Protein AF-A0A969KZX0-F1 (afdb_monomer_lite)

Radius of gyration: 29.38 Å; chains: 1; bounding box: 93×48×77 Å

Sequence (369 aa):
MLKNDPGKVRANGPVLPVVQQYYQAQKFEDRRIDERLKFLEPMVQLEPYQGQHTFWRLNEVQFKEKGNGYIYVKVEDANGIAQEGVTFVAYAKDNQARTAPTKGKADQYWGNLPMFSAPLGTFRIGLHNQPSDILSGVGNGSEGGFQMVDYYLTFRKVEGTAEAMLNIPQWRQTMLNYYTKGGEAYNNAEAAGVSIKKAALDNQGQTAAEVWRLIGVRQLTAVEGGSKQYLYIDLVDQNGQPVRGAAPLIAWTWEGRRANEAAPPMRPDKPAQEAAGNIGLAAGQKITVWVQDGNNFSDGAANLQATPPRPAPGSDTGPRSFYVLFQRQKLTPKERPADLGVEILKKYRISFVFDEEKMTLDEVKITKL

Structure (mmCIF, N/CA/C/O backbone):
data_AF-A0A969KZX0-F1
#
_entry.id   AF-A0A969KZX0-F1
#
loop_
_atom_site.group_PDB
_atom_site.id
_atom_site.type_symbol
_atom_site.label_atom_id
_atom_site.label_alt_id
_atom_site.label_comp_id
_atom_site.label_asym_id
_atom_site.label_entity_id
_atom_site.label_seq_id
_atom_site.pdbx_PDB_ins_code
_atom_site.Cartn_x
_atom_site.Cartn_y
_atom_site.Cartn_z
_atom_site.occupancy
_atom_site.B_iso_or_equiv
_atom_site.auth_seq_id
_atom_site.auth_comp_id
_atom_site.auth_asym_id
_atom_site.auth_atom_id
_atom_site.pdbx_PDB_model_num
ATOM 1 N N . MET A 1 1 ? 9.125 -22.504 -44.952 1.00 34.19 1 MET A N 1
ATOM 2 C CA . MET A 1 1 ? 8.531 -22.171 -43.640 1.00 34.19 1 MET A CA 1
ATOM 3 C C . MET A 1 1 ? 9.299 -20.992 -43.062 1.00 34.19 1 MET A C 1
ATOM 5 O O . MET A 1 1 ? 10.371 -21.189 -42.505 1.00 34.19 1 MET A O 1
ATOM 9 N N . LEU A 1 2 ? 8.818 -19.768 -43.293 1.00 28.72 2 LEU A N 1
ATOM 10 C CA . LEU A 1 2 ? 9.377 -18.564 -42.676 1.00 28.72 2 LEU A CA 1
ATOM 11 C C . LEU A 1 2 ? 8.939 -18.555 -41.208 1.00 28.72 2 LEU A C 1
ATOM 13 O O . LEU A 1 2 ? 7.750 -18.665 -40.918 1.00 28.72 2 LEU A O 1
ATOM 17 N N . LYS A 1 3 ? 9.918 -18.546 -40.301 1.00 35.75 3 LYS A N 1
ATOM 18 C CA . LYS A 1 3 ? 9.707 -18.452 -38.854 1.00 35.75 3 LYS A CA 1
ATOM 19 C C . LYS A 1 3 ? 8.929 -17.167 -38.566 1.00 35.75 3 LYS A C 1
ATOM 21 O O . LYS A 1 3 ? 9.322 -16.122 -39.061 1.00 35.75 3 LYS A O 1
ATOM 26 N N . ASN A 1 4 ? 7.854 -17.292 -37.791 1.00 36.12 4 ASN A N 1
ATOM 27 C CA . ASN A 1 4 ? 6.995 -16.211 -37.310 1.00 36.12 4 ASN A CA 1
ATOM 28 C C . ASN A 1 4 ? 7.797 -14.942 -36.979 1.00 36.12 4 ASN A C 1
ATOM 30 O O . ASN A 1 4 ? 8.545 -14.931 -35.998 1.00 36.12 4 ASN A O 1
ATOM 34 N N . ASP A 1 5 ? 7.634 -13.898 -37.791 1.00 34.62 5 ASP A N 1
ATOM 35 C CA . ASP A 1 5 ? 8.156 -12.568 -37.486 1.00 34.62 5 ASP A CA 1
ATOM 36 C C . ASP A 1 5 ? 7.538 -12.073 -36.161 1.00 34.62 5 ASP A C 1
ATOM 38 O O . ASP A 1 5 ? 6.336 -12.272 -35.939 1.00 34.62 5 ASP A O 1
ATOM 42 N N . PRO A 1 6 ? 8.323 -11.464 -35.252 1.00 39.59 6 PRO A N 1
ATOM 43 C CA . PRO A 1 6 ? 7.797 -10.924 -34.003 1.00 39.59 6 PRO A CA 1
ATOM 44 C C . PRO A 1 6 ? 6.786 -9.799 -34.275 1.00 39.59 6 PRO A C 1
ATOM 46 O O . PRO A 1 6 ? 6.890 -9.072 -35.265 1.00 39.59 6 PRO A O 1
ATOM 49 N N . GLY A 1 7 ? 5.785 -9.701 -33.395 1.00 41.66 7 GLY A N 1
ATOM 50 C CA . GLY A 1 7 ? 4.646 -8.793 -33.509 1.00 41.66 7 GLY A CA 1
ATOM 51 C C . GLY A 1 7 ? 5.050 -7.340 -33.767 1.00 41.66 7 GLY A C 1
ATOM 52 O O . GLY A 1 7 ? 6.006 -6.815 -33.199 1.00 41.66 7 GLY A O 1
ATOM 53 N N . LYS A 1 8 ? 4.331 -6.705 -34.696 1.00 48.78 8 LYS A N 1
ATOM 54 C CA . LYS A 1 8 ? 4.512 -5.301 -35.070 1.00 48.78 8 LYS A CA 1
ATOM 55 C C . LYS A 1 8 ? 4.001 -4.400 -33.943 1.00 48.78 8 LYS A C 1
ATOM 57 O O . LYS A 1 8 ? 2.805 -4.406 -33.653 1.00 48.78 8 LYS A O 1
ATOM 62 N N . VAL A 1 9 ? 4.884 -3.576 -33.390 1.00 50.38 9 VAL A N 1
ATOM 63 C CA . VAL A 1 9 ? 4.550 -2.418 -32.544 1.00 50.38 9 VAL A CA 1
ATOM 64 C C . VAL A 1 9 ? 3.706 -1.431 -33.357 1.00 50.38 9 VAL A C 1
ATOM 66 O O . VAL A 1 9 ? 4.012 -1.219 -34.521 1.00 50.38 9 VAL A O 1
ATOM 69 N N . ARG A 1 10 ? 2.639 -0.845 -32.795 1.00 53.91 10 ARG A N 1
ATOM 70 C CA . ARG A 1 10 ? 1.768 0.114 -33.510 1.00 53.91 10 ARG A CA 1
ATOM 71 C C . ARG A 1 10 ? 1.917 1.518 -32.917 1.00 53.91 10 ARG A C 1
ATOM 73 O O . ARG A 1 10 ? 1.378 1.758 -31.843 1.00 53.91 10 ARG A O 1
ATOM 80 N N . ALA A 1 11 ? 2.552 2.459 -33.616 1.00 49.69 11 ALA A N 1
ATOM 81 C CA . ALA A 1 11 ? 2.673 3.851 -33.157 1.00 49.69 11 ALA A CA 1
ATOM 82 C C . ALA A 1 11 ? 1.330 4.602 -33.142 1.00 49.69 11 ALA A C 1
ATOM 84 O O . ALA A 1 11 ? 1.154 5.532 -32.363 1.00 49.69 11 ALA A O 1
ATOM 85 N N . ASN A 1 12 ? 0.366 4.169 -33.964 1.00 55.22 12 ASN A N 1
ATOM 86 C CA . ASN A 1 12 ? -0.973 4.771 -34.073 1.00 55.22 12 ASN A CA 1
ATOM 87 C C . ASN A 1 12 ? -2.112 3.782 -33.753 1.00 55.22 12 ASN A C 1
ATOM 89 O O . ASN A 1 12 ? -3.274 4.032 -34.075 1.00 55.22 12 ASN A O 1
ATOM 93 N N . GLY A 1 13 ? -1.788 2.619 -33.182 1.00 56.09 13 GLY A N 1
ATOM 94 C CA . GLY A 1 13 ? -2.779 1.613 -32.802 1.00 56.09 13 GLY A CA 1
ATOM 95 C C . GLY A 1 13 ? -3.273 1.814 -31.369 1.00 56.09 13 GLY A C 1
ATOM 96 O O . GLY A 1 13 ? -2.559 2.399 -30.555 1.00 56.09 13 GLY A O 1
ATOM 97 N N . PRO A 1 14 ? -4.472 1.313 -31.020 1.00 55.62 14 PRO A N 1
ATOM 98 C CA . PRO A 1 14 ? -4.886 1.275 -29.625 1.00 55.62 14 PRO A CA 1
ATOM 99 C C . PRO A 1 14 ? -3.847 0.490 -28.818 1.00 55.62 14 PRO A C 1
ATOM 101 O O . PRO A 1 14 ? -3.471 -0.622 -29.198 1.00 55.62 14 PRO A O 1
ATOM 104 N N . VAL A 1 15 ? -3.385 1.078 -27.712 1.00 58.59 15 VAL A N 1
ATOM 105 C CA . VAL A 1 15 ? -2.588 0.372 -26.705 1.00 58.59 15 VAL A CA 1
ATOM 106 C C . VAL A 1 15 ? -3.379 -0.871 -26.295 1.00 58.59 15 VAL A C 1
ATOM 108 O O . VAL A 1 15 ? -4.578 -0.772 -26.024 1.00 58.59 15 VAL A O 1
ATOM 111 N N . LEU A 1 16 ? -2.742 -2.045 -26.268 1.00 59.12 16 LEU A N 1
ATOM 112 C CA . LEU A 1 16 ? -3.406 -3.256 -25.781 1.00 59.12 16 LEU A CA 1
ATOM 113 C C . LEU A 1 16 ? -3.980 -2.980 -24.377 1.00 59.12 16 LEU A C 1
ATOM 115 O O . LEU A 1 16 ? -3.263 -2.415 -23.551 1.00 59.12 16 LEU A O 1
ATOM 119 N N . PRO A 1 17 ? -5.223 -3.382 -24.053 1.00 65.38 17 PRO A N 1
ATOM 120 C CA . PRO A 1 17 ? -5.836 -3.045 -22.765 1.00 65.38 17 PRO A CA 1
ATOM 121 C C . PRO A 1 17 ? -4.972 -3.406 -21.548 1.00 65.38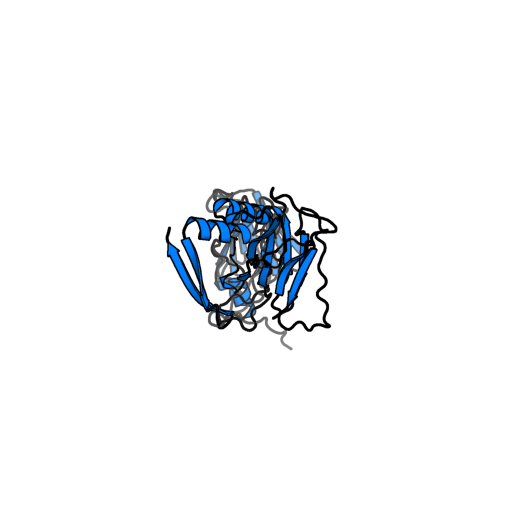 17 PRO A C 1
ATOM 123 O O . PRO A 1 17 ? -4.893 -2.630 -20.602 1.00 65.38 17 PRO A O 1
ATOM 126 N N . VAL A 1 18 ? -4.251 -4.534 -21.609 1.00 56.88 18 VAL A N 1
ATOM 127 C CA . VAL A 1 18 ? -3.310 -4.971 -20.560 1.00 56.88 18 VAL A CA 1
ATOM 128 C C . VAL A 1 18 ? -2.137 -4.000 -20.366 1.00 56.88 18 VAL A C 1
ATOM 130 O O . VAL A 1 18 ? -1.707 -3.749 -19.245 1.00 56.88 18 VAL A O 1
ATOM 133 N N . VAL A 1 19 ? -1.649 -3.407 -21.453 1.00 59.69 19 VAL A N 1
ATOM 134 C CA . VAL A 1 19 ? -0.558 -2.428 -21.449 1.00 59.69 19 VAL A CA 1
ATOM 135 C C . VAL A 1 19 ? -1.063 -1.077 -20.946 1.00 59.69 19 VAL A C 1
ATOM 137 O O . VAL A 1 19 ? -0.401 -0.415 -20.150 1.00 59.69 19 VAL A O 1
ATOM 140 N N . GLN A 1 20 ? -2.265 -0.679 -21.369 1.00 63.25 20 GLN A N 1
ATOM 141 C CA . GLN A 1 20 ? -2.892 0.555 -20.913 1.00 63.25 20 GLN A CA 1
ATOM 142 C C . GLN A 1 20 ? -3.149 0.504 -19.404 1.00 63.25 20 GLN A C 1
ATOM 144 O O . GLN A 1 20 ? -2.826 1.458 -18.704 1.00 63.25 20 GLN A O 1
ATOM 149 N N . GLN A 1 21 ? -3.635 -0.632 -18.896 1.00 59.69 21 GLN A N 1
ATOM 150 C CA . GLN A 1 21 ? -3.791 -0.875 -17.463 1.00 59.69 21 GLN A CA 1
ATOM 151 C C . GLN A 1 21 ? -2.457 -0.823 -16.719 1.00 59.69 21 GLN A C 1
ATOM 153 O O . GLN A 1 21 ? -2.395 -0.200 -15.668 1.00 59.69 21 GLN A O 1
ATOM 158 N N . TYR A 1 22 ? -1.388 -1.416 -17.258 1.00 60.59 22 TYR A N 1
ATOM 159 C CA . TYR A 1 22 ? -0.066 -1.389 -16.625 1.00 60.59 22 TYR A CA 1
ATOM 160 C C . TYR A 1 22 ? 0.451 0.043 -16.412 1.00 60.59 22 TYR A C 1
ATOM 162 O O . TYR A 1 22 ? 0.781 0.424 -15.290 1.00 60.59 22 TYR A O 1
ATOM 170 N N . TYR A 1 23 ? 0.457 0.857 -17.474 1.00 63.03 23 TYR A N 1
ATOM 171 C CA . TYR A 1 23 ? 0.939 2.243 -17.424 1.00 63.03 23 TYR A CA 1
ATOM 172 C C . TYR A 1 23 ? -0.003 3.199 -16.675 1.00 63.03 23 TYR A C 1
ATOM 174 O O . TYR A 1 23 ? 0.441 4.243 -16.213 1.00 63.03 23 TYR A O 1
ATOM 182 N N . GLN A 1 24 ? -1.294 2.872 -16.555 1.00 60.47 24 GLN A N 1
ATOM 183 C CA . GLN A 1 24 ? -2.244 3.646 -15.747 1.00 60.47 24 GLN A CA 1
ATOM 184 C C . GLN A 1 24 ? -2.195 3.270 -14.259 1.00 60.47 24 GLN A C 1
ATOM 186 O O . GLN A 1 24 ? -2.364 4.139 -13.407 1.00 60.47 24 GLN A O 1
ATOM 191 N N . ALA A 1 25 ? -1.979 1.989 -13.943 1.00 50.22 25 ALA A N 1
ATOM 192 C CA . ALA A 1 25 ? -1.921 1.483 -12.572 1.00 50.22 25 ALA A CA 1
ATOM 193 C C . ALA A 1 25 ? -0.604 1.852 -11.877 1.00 50.22 25 ALA A C 1
ATOM 195 O O . ALA A 1 25 ? -0.604 2.174 -10.689 1.00 50.22 25 ALA A O 1
ATOM 196 N N . GLN A 1 26 ? 0.512 1.841 -12.610 1.00 55.25 26 GLN A N 1
ATOM 197 C CA . GLN A 1 26 ? 1.768 2.415 -12.140 1.00 55.25 26 GLN A CA 1
ATOM 198 C C . GLN A 1 26 ? 1.739 3.920 -12.419 1.00 55.25 26 GLN A C 1
ATOM 200 O O . GLN A 1 26 ? 2.090 4.372 -13.505 1.00 55.25 26 GLN A O 1
ATOM 205 N N . LYS A 1 27 ? 1.275 4.715 -11.452 1.00 56.06 27 LYS A N 1
ATOM 206 C CA . LYS A 1 27 ? 1.328 6.178 -11.543 1.00 56.06 27 LYS A CA 1
ATOM 207 C C . LYS A 1 27 ? 2.786 6.632 -11.619 1.00 56.06 27 LYS A C 1
ATOM 209 O O . LYS A 1 27 ? 3.442 6.816 -10.605 1.00 56.06 27 LYS A O 1
ATOM 214 N N . PHE A 1 28 ? 3.288 6.865 -12.826 1.00 66.62 28 PHE A N 1
ATOM 215 C CA . PHE A 1 28 ? 4.613 7.446 -13.054 1.00 66.62 28 PHE A CA 1
ATOM 216 C C . PHE A 1 28 ? 4.611 8.980 -12.923 1.00 66.62 28 PHE A C 1
ATOM 218 O O . PHE A 1 28 ? 5.437 9.635 -13.546 1.00 66.62 28 PHE A O 1
ATOM 225 N N . GLU A 1 29 ? 3.671 9.569 -12.170 1.00 62.56 29 GLU A N 1
ATOM 226 C CA . GLU A 1 29 ? 3.393 11.020 -12.156 1.00 62.56 29 GLU A CA 1
ATOM 227 C C . GLU A 1 29 ? 4.617 11.874 -11.764 1.00 62.56 29 GLU A C 1
ATOM 229 O O . GLU A 1 29 ? 4.686 13.050 -12.114 1.00 62.56 29 GLU A O 1
ATOM 234 N N . ASP A 1 30 ? 5.612 11.283 -11.098 1.00 77.75 30 ASP A N 1
ATOM 235 C CA . ASP A 1 30 ? 6.868 11.926 -10.707 1.00 77.75 30 ASP A CA 1
ATOM 236 C C . ASP A 1 30 ? 8.113 11.402 -11.455 1.00 77.75 30 ASP A C 1
ATOM 238 O O . ASP A 1 30 ? 9.251 11.713 -11.082 1.00 77.75 30 ASP A O 1
ATOM 242 N N . ARG A 1 31 ? 7.913 10.619 -12.522 1.00 87.44 31 ARG A N 1
ATOM 243 C CA . ARG A 1 31 ? 8.965 10.067 -13.385 1.00 87.44 31 ARG A CA 1
ATOM 244 C C . ARG A 1 31 ? 8.797 10.560 -14.817 1.00 87.44 31 ARG A C 1
ATOM 246 O O . ARG A 1 31 ? 7.699 10.792 -15.310 1.00 87.44 31 ARG A O 1
ATOM 253 N N . ARG A 1 32 ? 9.912 10.674 -15.531 1.00 89.88 32 ARG A N 1
ATOM 254 C CA . ARG A 1 32 ? 9.949 11.073 -16.943 1.00 89.88 32 ARG A CA 1
ATOM 255 C C . ARG A 1 32 ? 10.169 9.839 -17.810 1.00 89.88 32 ARG A C 1
ATOM 257 O O . ARG A 1 32 ? 11.278 9.592 -18.272 1.00 89.88 32 ARG A O 1
ATOM 264 N N . ILE A 1 33 ? 9.132 9.022 -17.964 1.00 90.69 33 ILE A N 1
ATOM 265 C CA . ILE A 1 33 ? 9.189 7.799 -18.774 1.00 90.69 33 ILE A CA 1
ATOM 266 C C . ILE A 1 33 ? 8.651 8.100 -20.173 1.00 90.69 33 ILE A C 1
ATOM 268 O O . ILE A 1 33 ? 7.535 8.593 -20.310 1.00 90.69 33 ILE A O 1
ATOM 272 N N . ASP A 1 34 ? 9.436 7.807 -21.209 1.00 88.50 34 ASP A N 1
ATOM 273 C CA . ASP A 1 34 ? 9.027 7.994 -22.600 1.00 88.50 34 ASP A CA 1
ATOM 274 C C . ASP A 1 34 ? 7.774 7.169 -22.914 1.00 88.50 34 ASP A C 1
ATOM 276 O O . ASP A 1 34 ? 7.781 5.936 -22.861 1.00 88.50 34 ASP A O 1
ATOM 280 N N . GLU A 1 35 ? 6.683 7.853 -23.260 1.00 83.69 35 GLU A N 1
ATOM 281 C CA . GLU A 1 35 ? 5.399 7.205 -23.511 1.00 83.69 35 GLU A CA 1
ATOM 282 C C . GLU A 1 35 ? 5.442 6.202 -24.663 1.00 83.69 35 GLU A C 1
ATOM 284 O O . GLU A 1 35 ? 4.583 5.326 -24.725 1.00 83.69 35 GLU A O 1
ATOM 289 N N . ARG A 1 36 ? 6.422 6.292 -25.571 1.00 85.75 36 ARG A N 1
ATOM 290 C CA . ARG A 1 36 ? 6.526 5.358 -26.697 1.00 85.75 36 ARG A CA 1
ATOM 291 C C . ARG A 1 36 ? 6.841 3.932 -26.256 1.00 85.75 36 ARG A C 1
ATOM 293 O O . ARG A 1 36 ? 6.483 2.989 -26.957 1.00 85.75 36 ARG A O 1
ATOM 300 N N . LEU A 1 37 ? 7.443 3.762 -25.078 1.00 85.25 37 LEU A N 1
ATOM 301 C CA . LEU A 1 37 ? 7.795 2.450 -24.531 1.00 85.25 37 LEU A CA 1
ATOM 302 C C . LEU A 1 37 ? 6.578 1.537 -24.355 1.00 85.25 37 LEU A C 1
ATOM 304 O O . LEU A 1 37 ? 6.704 0.326 -24.527 1.00 85.25 37 LEU A O 1
ATOM 308 N N . LYS A 1 38 ? 5.393 2.113 -24.101 1.00 80.75 38 LYS A N 1
ATOM 309 C CA . LYS A 1 38 ? 4.145 1.349 -23.969 1.00 80.75 38 LYS A CA 1
ATOM 310 C C . LYS A 1 38 ? 3.740 0.654 -25.268 1.00 80.75 38 LYS A C 1
ATOM 312 O O . LYS A 1 38 ? 2.961 -0.283 -25.236 1.00 80.75 38 LYS A O 1
ATOM 317 N N . PHE A 1 39 ? 4.254 1.075 -26.418 1.00 78.12 39 PHE A N 1
ATOM 318 C CA . PHE A 1 39 ? 3.909 0.440 -27.686 1.00 78.12 39 PHE A CA 1
ATOM 319 C C . PHE A 1 39 ? 4.875 -0.688 -28.073 1.00 78.12 39 PHE A C 1
ATOM 321 O O . PHE A 1 39 ? 4.553 -1.447 -28.979 1.00 78.12 39 PHE A O 1
ATOM 328 N N . LEU A 1 40 ? 6.027 -0.825 -27.404 1.00 79.94 40 LEU A N 1
ATOM 329 C CA . LEU A 1 40 ? 7.075 -1.786 -27.758 1.00 79.94 40 LEU A CA 1
ATOM 330 C C . LEU A 1 40 ? 6.664 -3.253 -27.482 1.00 79.94 40 LEU A C 1
ATOM 332 O O . LEU A 1 40 ? 6.039 -3.542 -26.466 1.00 79.94 40 LEU A O 1
ATOM 336 N N . GLU A 1 41 ? 7.035 -4.188 -28.369 1.00 74.12 41 GLU A N 1
ATOM 337 C CA . GLU A 1 41 ? 6.759 -5.631 -28.256 1.00 74.12 41 GLU A CA 1
ATOM 338 C C . GLU A 1 41 ? 8.055 -6.468 -28.363 1.00 74.12 41 GLU A C 1
ATOM 340 O O . GLU A 1 41 ? 8.718 -6.443 -29.401 1.00 74.12 41 GLU A O 1
ATOM 345 N N . PRO A 1 42 ? 8.424 -7.258 -27.336 1.00 79.44 42 PRO A N 1
ATOM 346 C CA . PRO A 1 42 ? 7.743 -7.387 -26.048 1.00 79.44 42 PRO A CA 1
ATOM 347 C C . PRO A 1 42 ? 7.800 -6.089 -25.229 1.00 79.44 42 PRO A C 1
ATOM 349 O O . PRO A 1 42 ? 8.702 -5.273 -25.403 1.00 79.44 42 PRO A O 1
ATOM 352 N N . MET A 1 43 ? 6.820 -5.926 -24.336 1.00 80.19 43 MET A N 1
ATOM 353 C CA . MET A 1 43 ? 6.638 -4.715 -23.532 1.00 80.19 43 MET A CA 1
ATOM 354 C C . MET A 1 43 ? 7.887 -4.387 -22.712 1.00 80.19 43 MET A C 1
ATOM 356 O O . MET A 1 43 ? 8.398 -5.242 -21.986 1.00 80.19 43 MET A O 1
ATOM 360 N N . VAL A 1 44 ? 8.329 -3.130 -22.795 1.00 85.75 44 VAL A N 1
ATOM 361 C CA . VAL A 1 44 ? 9.304 -2.565 -21.858 1.00 85.75 44 VAL A CA 1
ATOM 362 C C . VAL A 1 44 ? 8.581 -2.265 -20.547 1.00 85.75 44 VAL A C 1
ATOM 364 O O . VAL A 1 44 ? 7.555 -1.591 -20.546 1.00 85.75 44 VAL A O 1
ATOM 367 N N . GLN A 1 45 ? 9.092 -2.787 -19.436 1.00 88.12 45 GLN A N 1
ATOM 368 C CA . GLN A 1 45 ? 8.429 -2.730 -18.133 1.00 88.12 45 GLN A CA 1
ATOM 369 C C . GLN A 1 45 ? 9.341 -2.093 -17.092 1.00 88.12 45 GLN A C 1
ATOM 371 O O . GLN A 1 45 ? 10.525 -2.414 -17.006 1.00 88.12 45 GLN A O 1
ATOM 376 N N . LEU A 1 46 ? 8.774 -1.202 -16.279 1.00 89.19 46 LEU A N 1
ATOM 377 C CA . LEU A 1 46 ? 9.419 -0.722 -15.064 1.00 89.19 46 LEU A CA 1
ATOM 378 C C . LEU A 1 46 ? 9.023 -1.620 -13.893 1.00 89.19 46 LEU A C 1
ATOM 380 O O . LEU A 1 46 ? 7.851 -1.690 -13.546 1.00 89.19 46 LEU A O 1
ATOM 384 N N . GLU A 1 47 ? 9.992 -2.266 -13.266 1.00 88.56 47 GLU A N 1
ATOM 385 C CA . GLU A 1 47 ? 9.840 -3.077 -12.062 1.00 88.56 47 GLU A CA 1
ATOM 386 C C . GLU A 1 47 ? 10.395 -2.273 -10.867 1.00 88.56 47 GLU A C 1
ATOM 388 O O . GLU A 1 47 ? 11.614 -2.239 -10.671 1.00 88.56 47 GLU A O 1
ATOM 393 N N . PRO A 1 48 ? 9.554 -1.578 -10.073 1.00 87.69 48 PRO A N 1
ATOM 394 C CA . PRO A 1 48 ? 10.042 -0.794 -8.944 1.00 87.69 48 PRO A CA 1
ATOM 395 C C . PRO A 1 48 ? 10.706 -1.677 -7.885 1.00 87.69 48 PRO A C 1
ATOM 397 O O . PRO A 1 48 ? 10.224 -2.778 -7.597 1.00 87.69 48 PRO A O 1
ATOM 400 N N . TYR A 1 49 ? 11.776 -1.183 -7.262 1.00 85.94 49 TYR A N 1
ATOM 401 C CA . TYR A 1 49 ? 12.392 -1.822 -6.104 1.00 85.94 49 TYR A CA 1
ATOM 402 C C . TYR A 1 49 ? 11.374 -1.964 -4.969 1.00 85.94 49 TYR A C 1
ATOM 404 O O . TYR A 1 49 ? 10.565 -1.075 -4.736 1.00 85.94 49 TYR A O 1
ATOM 412 N N . GLN A 1 50 ? 11.422 -3.081 -4.245 1.00 74.06 50 GLN A N 1
ATOM 413 C CA . GLN A 1 50 ? 10.402 -3.445 -3.253 1.00 74.06 50 GLN A CA 1
ATOM 414 C C . GLN A 1 50 ? 10.905 -3.417 -1.796 1.00 74.06 50 GLN A C 1
ATOM 416 O O . GLN A 1 50 ? 10.180 -3.800 -0.884 1.00 74.06 50 GLN A O 1
ATOM 421 N N . GLY A 1 51 ? 12.156 -3.015 -1.548 1.00 67.75 51 GLY A N 1
ATOM 422 C CA . GLY A 1 51 ? 12.752 -3.029 -0.204 1.00 67.75 51 GLY A CA 1
ATOM 423 C C . GLY A 1 51 ? 12.649 -1.701 0.558 1.00 67.75 51 GLY A C 1
ATOM 424 O O . GLY A 1 51 ? 12.373 -0.646 -0.007 1.00 67.75 51 GLY A O 1
ATOM 425 N N . GLN A 1 52 ? 12.931 -1.755 1.863 1.00 54.00 52 GLN A N 1
ATOM 426 C CA . GLN A 1 52 ? 12.814 -0.627 2.795 1.00 54.00 52 GLN A CA 1
ATOM 427 C C . GLN A 1 52 ? 14.170 0.012 3.116 1.00 54.00 52 GLN A C 1
ATOM 429 O O . GLN A 1 52 ? 14.620 -0.041 4.250 1.00 54.00 52 GLN A O 1
ATOM 434 N N . HIS A 1 53 ? 14.846 0.608 2.139 1.00 70.75 53 HIS A N 1
ATOM 435 C CA . HIS A 1 53 ? 16.098 1.340 2.367 1.00 70.75 53 HIS A CA 1
ATOM 436 C C . HIS A 1 53 ? 16.270 2.421 1.306 1.00 70.75 53 HIS A C 1
ATOM 438 O O . HIS A 1 53 ? 15.556 2.419 0.306 1.00 70.75 53 HIS A O 1
ATOM 444 N N . THR A 1 54 ? 17.260 3.297 1.493 1.00 85.31 54 THR A N 1
ATOM 445 C CA . THR A 1 54 ? 17.778 4.135 0.413 1.00 85.31 54 THR A CA 1
ATOM 446 C C . THR A 1 54 ? 18.055 3.272 -0.813 1.00 85.31 54 THR A C 1
ATOM 448 O O . THR A 1 54 ? 18.806 2.296 -0.742 1.00 85.31 54 THR A O 1
ATOM 451 N N . PHE A 1 55 ? 17.438 3.625 -1.930 1.00 92.88 55 PHE A N 1
ATOM 452 C CA . PHE A 1 55 ? 17.525 2.865 -3.169 1.00 92.88 55 PHE A CA 1
ATOM 453 C C . PHE A 1 55 ? 17.649 3.815 -4.356 1.00 92.88 55 PHE A C 1
ATOM 455 O O . PHE A 1 55 ? 17.470 5.030 -4.238 1.00 92.88 55 PHE A O 1
ATOM 462 N N . TRP A 1 56 ? 17.984 3.259 -5.512 1.00 94.56 56 TRP A N 1
ATOM 463 C CA . TRP A 1 56 ? 18.131 4.008 -6.748 1.00 94.56 56 TRP A CA 1
ATOM 464 C C . TRP A 1 56 ? 16.884 3.850 -7.605 1.00 94.56 56 TRP A C 1
ATOM 466 O O . TRP A 1 56 ? 16.638 2.806 -8.211 1.00 94.56 56 TRP A O 1
ATOM 476 N N . ARG A 1 57 ? 16.093 4.913 -7.653 1.00 93.25 57 ARG A N 1
ATOM 477 C CA . ARG A 1 57 ? 14.855 4.983 -8.413 1.00 93.25 57 ARG A CA 1
ATOM 478 C C . ARG A 1 57 ? 15.145 5.300 -9.876 1.00 93.25 57 ARG A C 1
ATOM 480 O O . ARG A 1 57 ? 15.866 6.256 -10.149 1.00 93.25 57 ARG A O 1
ATOM 487 N N . LEU A 1 58 ? 14.554 4.571 -10.821 1.00 94.75 58 LEU A N 1
ATOM 488 C CA . LEU A 1 58 ? 14.652 4.901 -12.247 1.00 94.75 58 LEU A CA 1
ATOM 489 C C . LEU A 1 58 ? 13.750 6.097 -12.575 1.00 94.75 58 LEU A C 1
ATOM 491 O O . LEU A 1 58 ? 12.552 5.959 -12.820 1.00 94.75 58 LEU A O 1
ATOM 495 N N . ASN A 1 59 ? 14.317 7.293 -12.519 1.00 93.44 59 ASN A N 1
ATOM 496 C CA . ASN A 1 59 ? 13.559 8.534 -12.557 1.00 93.44 59 ASN A CA 1
ATOM 497 C C . ASN A 1 59 ? 13.207 8.986 -13.978 1.00 93.44 59 ASN A C 1
ATOM 499 O O . ASN A 1 59 ? 12.193 9.649 -14.180 1.00 93.44 59 ASN A O 1
ATOM 503 N N . GLU A 1 60 ? 14.043 8.647 -14.956 1.00 94.38 60 GLU A N 1
ATOM 504 C CA . GLU A 1 60 ? 13.850 9.031 -16.352 1.00 94.38 60 GLU A CA 1
ATOM 505 C C . GLU A 1 60 ? 14.268 7.899 -17.286 1.00 94.38 60 GLU A C 1
ATOM 507 O O . GLU A 1 60 ? 15.280 7.233 -17.058 1.00 94.38 60 GLU A O 1
ATOM 512 N N . VAL A 1 61 ? 13.480 7.701 -18.340 1.00 94.50 61 VAL A N 1
ATOM 513 C CA . VAL A 1 61 ? 13.787 6.804 -19.452 1.00 94.50 61 VAL A CA 1
ATOM 514 C C . VAL A 1 61 ? 13.456 7.546 -20.734 1.00 94.50 61 VAL A C 1
ATOM 516 O O . VAL A 1 61 ? 12.291 7.851 -20.968 1.00 94.50 61 VAL A O 1
ATOM 519 N N . GLN A 1 62 ? 14.457 7.809 -21.568 1.00 93.25 62 GLN A N 1
ATOM 520 C CA . GLN A 1 62 ? 14.26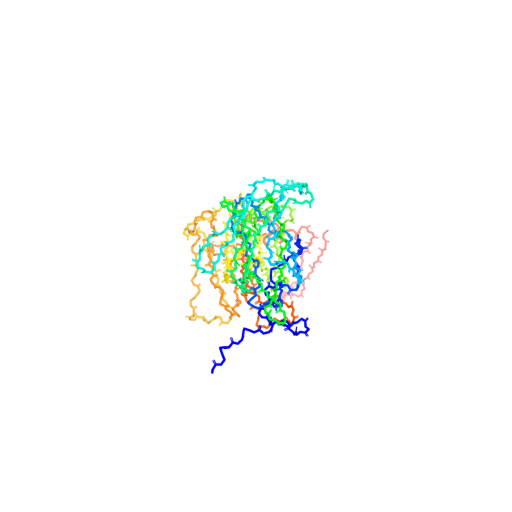1 8.335 -22.918 1.00 93.25 62 GLN A CA 1
ATOM 521 C C . GLN A 1 62 ? 14.559 7.250 -23.948 1.00 93.25 62 GLN A C 1
ATOM 523 O O . GLN A 1 62 ? 15.514 6.482 -23.797 1.00 93.25 62 GLN A O 1
ATOM 528 N N . PHE A 1 63 ? 13.761 7.215 -25.012 1.00 91.06 63 PHE A N 1
ATOM 529 C CA . PHE A 1 63 ? 13.913 6.271 -26.111 1.00 91.06 63 PHE A CA 1
ATOM 530 C C . PHE A 1 63 ? 14.277 7.013 -27.398 1.00 91.06 63 PHE A C 1
ATOM 532 O O . PHE A 1 63 ? 13.625 7.984 -27.783 1.00 91.06 63 PHE A O 1
ATOM 539 N N . LYS A 1 64 ? 15.315 6.569 -28.102 1.00 90.31 64 LYS A N 1
ATOM 540 C CA . LYS A 1 64 ? 15.713 7.157 -29.383 1.00 90.31 64 LYS A CA 1
ATOM 541 C C . LYS A 1 64 ? 15.673 6.108 -30.482 1.00 90.31 64 LYS A C 1
ATOM 543 O O . LYS A 1 64 ? 16.498 5.197 -30.530 1.00 90.31 64 LYS A O 1
ATOM 548 N N . GLU A 1 65 ? 14.738 6.292 -31.405 1.00 86.56 65 GLU A N 1
ATOM 549 C CA . GLU A 1 65 ? 14.694 5.532 -32.650 1.00 86.56 65 GLU A CA 1
ATOM 550 C C . GLU A 1 65 ? 15.885 5.875 -33.549 1.00 86.56 65 GLU A C 1
ATOM 552 O O . GLU A 1 65 ? 16.375 7.007 -33.549 1.00 86.56 65 GLU A O 1
ATOM 557 N N . LYS A 1 66 ? 16.325 4.901 -34.355 1.00 88.44 66 LYS A N 1
ATOM 558 C CA . LYS A 1 66 ? 17.495 5.030 -35.246 1.00 88.44 66 LYS A CA 1
ATOM 559 C C . LYS A 1 66 ? 18.763 5.446 -34.482 1.00 88.44 66 LYS A C 1
ATOM 561 O O . LYS A 1 66 ? 19.507 6.330 -34.905 1.00 88.44 66 LYS A O 1
ATOM 566 N N . GLY A 1 67 ? 18.952 4.836 -33.318 1.00 89.88 67 GLY A N 1
ATOM 567 C CA . GLY A 1 67 ? 20.121 5.009 -32.471 1.00 89.88 67 GLY A CA 1
ATOM 568 C C . GLY A 1 67 ? 21.319 4.181 -32.933 1.00 89.88 67 GLY A C 1
ATOM 569 O O . GLY A 1 67 ? 21.327 3.597 -34.017 1.00 89.88 67 GLY A O 1
ATOM 570 N N . ASN A 1 68 ? 22.325 4.110 -32.070 1.00 92.81 68 ASN A N 1
ATOM 571 C CA . ASN A 1 68 ? 23.543 3.333 -32.284 1.00 92.81 68 ASN A CA 1
ATOM 572 C C . ASN A 1 68 ? 23.482 1.929 -31.655 1.00 92.81 68 ASN A C 1
ATOM 574 O O . ASN A 1 68 ? 24.434 1.162 -31.795 1.00 92.81 68 ASN A O 1
ATOM 578 N N . GLY A 1 69 ? 22.394 1.583 -30.961 1.00 93.62 69 GLY A N 1
ATOM 579 C CA . GLY A 1 69 ? 22.231 0.278 -30.321 1.00 93.62 69 GLY A CA 1
ATOM 580 C C . GLY A 1 69 ? 22.839 0.239 -28.922 1.00 93.62 69 GLY A C 1
ATOM 581 O O . GLY A 1 69 ? 23.478 -0.751 -28.557 1.00 93.62 69 GLY A O 1
ATOM 582 N N . TYR A 1 70 ? 22.688 1.317 -28.147 1.00 95.12 70 TYR A N 1
ATOM 583 C CA . TYR A 1 70 ? 23.282 1.454 -26.817 1.00 95.12 70 TYR A CA 1
ATOM 584 C C . TYR A 1 70 ? 22.253 1.683 -25.714 1.00 95.12 70 TYR A C 1
ATOM 586 O O . TYR A 1 70 ? 21.203 2.295 -25.895 1.00 95.12 70 TYR A O 1
ATOM 594 N N . ILE A 1 71 ? 22.614 1.231 -24.518 1.00 95.44 71 ILE A N 1
ATOM 595 C CA . ILE A 1 71 ? 21.988 1.659 -23.272 1.00 95.44 71 ILE A CA 1
ATOM 596 C C . ILE A 1 71 ? 22.963 2.606 -22.589 1.00 95.44 71 ILE A C 1
ATOM 598 O O . ILE A 1 71 ? 24.099 2.231 -22.288 1.00 95.44 71 ILE A O 1
ATOM 602 N N . TYR A 1 72 ? 22.510 3.828 -22.359 1.00 95.19 72 TYR A N 1
ATOM 603 C CA . TYR A 1 72 ? 23.211 4.855 -21.615 1.00 95.19 72 TYR A CA 1
ATOM 604 C C . TYR A 1 72 ? 22.574 4.962 -20.231 1.00 95.19 72 TYR A C 1
ATOM 606 O O . TYR A 1 72 ? 21.366 5.155 -20.121 1.00 95.19 72 TYR A O 1
ATOM 614 N N . VAL A 1 73 ? 23.374 4.846 -19.170 1.00 95.69 73 VAL A N 1
ATOM 615 C CA . VAL A 1 73 ? 22.912 4.999 -17.783 1.00 95.69 73 VAL A CA 1
ATOM 616 C C . VAL A 1 73 ? 23.622 6.158 -17.094 1.00 95.69 73 VAL A C 1
ATOM 618 O O . VAL A 1 73 ? 24.847 6.159 -16.996 1.00 95.69 73 VAL A O 1
ATOM 621 N N . LYS A 1 74 ? 22.842 7.118 -16.597 1.00 95.25 74 LYS A N 1
ATOM 622 C CA . LYS A 1 74 ? 23.256 8.187 -15.691 1.00 95.25 74 LYS A CA 1
ATOM 623 C C . LYS A 1 74 ? 22.765 7.853 -14.290 1.00 95.25 74 LYS A C 1
ATOM 625 O O . LYS A 1 74 ? 21.661 7.339 -14.110 1.00 95.25 74 LYS A O 1
ATOM 630 N N . VAL A 1 75 ? 23.583 8.155 -13.292 1.00 95.31 75 VAL A N 1
ATOM 631 C CA . VAL A 1 75 ? 23.258 7.937 -11.884 1.00 95.31 75 VAL A CA 1
ATOM 632 C C . VAL A 1 75 ? 23.424 9.256 -11.136 1.00 95.31 75 VAL A C 1
ATOM 634 O O . VAL A 1 75 ? 24.440 9.919 -11.306 1.00 95.31 75 VAL A O 1
ATOM 637 N N . GLU A 1 76 ? 22.436 9.653 -10.339 1.00 94.88 76 GLU A N 1
ATOM 638 C CA . GLU A 1 76 ? 22.383 10.925 -9.608 1.00 94.88 76 GLU A CA 1
ATOM 639 C C . GLU A 1 76 ? 22.098 10.694 -8.124 1.00 94.88 76 GLU A C 1
ATOM 641 O O . GLU A 1 76 ? 21.233 9.893 -7.780 1.00 94.88 76 GLU A O 1
ATOM 646 N N . ASP A 1 77 ? 22.765 11.413 -7.227 1.00 93.94 77 ASP A N 1
ATOM 647 C CA . ASP A 1 77 ? 22.391 11.401 -5.812 1.00 93.94 77 ASP A CA 1
ATOM 648 C C . ASP A 1 77 ? 21.026 12.078 -5.554 1.00 93.94 77 ASP A C 1
ATOM 650 O O . ASP A 1 77 ? 20.327 12.511 -6.474 1.00 93.94 77 ASP A O 1
ATOM 654 N N . ALA A 1 78 ? 20.637 12.180 -4.281 1.00 90.62 78 ALA A N 1
ATOM 655 C CA . ALA A 1 78 ? 19.366 12.785 -3.882 1.00 90.62 78 ALA A CA 1
ATOM 656 C C . ALA A 1 78 ? 19.238 14.271 -4.277 1.00 90.62 78 ALA A C 1
ATOM 658 O O . ALA A 1 78 ? 18.122 14.765 -4.427 1.00 90.62 78 ALA A O 1
ATOM 659 N N . ASN A 1 79 ? 20.358 14.965 -4.505 1.00 90.38 79 ASN A N 1
ATOM 660 C CA . ASN A 1 79 ? 20.402 16.368 -4.920 1.00 90.38 79 ASN A CA 1
ATOM 661 C C . ASN A 1 79 ? 20.442 16.531 -6.450 1.00 90.38 79 ASN A C 1
ATOM 663 O O . ASN A 1 79 ? 20.530 17.653 -6.948 1.00 90.38 79 ASN A O 1
ATOM 667 N N . GLY A 1 80 ? 20.392 15.431 -7.210 1.00 89.88 80 GLY A N 1
ATOM 668 C CA . GLY A 1 80 ? 20.520 15.452 -8.667 1.00 89.88 80 GLY A CA 1
ATOM 669 C C . GLY A 1 80 ? 21.966 15.574 -9.161 1.00 89.88 80 GLY A C 1
ATOM 670 O O . GLY A 1 80 ? 22.180 15.823 -10.348 1.00 89.88 80 GLY A O 1
ATOM 671 N N . ILE A 1 81 ? 22.967 15.406 -8.287 1.00 91.25 81 ILE A N 1
ATOM 672 C CA . ILE A 1 81 ? 24.382 15.475 -8.667 1.00 91.25 81 ILE A CA 1
ATOM 673 C C . ILE A 1 81 ? 24.809 14.121 -9.233 1.00 91.25 81 ILE A C 1
ATOM 675 O O . ILE A 1 81 ? 24.682 13.085 -8.574 1.00 91.25 81 ILE A O 1
ATOM 679 N N . ALA A 1 82 ? 25.337 14.131 -10.458 1.00 92.75 82 ALA A N 1
ATOM 680 C CA . ALA A 1 82 ? 25.800 12.930 -11.143 1.00 92.75 82 ALA A CA 1
ATOM 681 C C . ALA A 1 82 ? 26.918 12.208 -10.365 1.00 92.75 82 ALA A C 1
ATOM 683 O O . ALA A 1 82 ? 27.812 12.844 -9.811 1.00 92.75 82 ALA A O 1
ATOM 684 N N . GLN A 1 83 ? 26.868 10.878 -10.355 1.00 93.06 83 GLN A N 1
ATOM 685 C CA . GLN A 1 83 ? 27.779 10.001 -9.625 1.00 93.06 83 GLN A CA 1
ATOM 686 C C . GLN A 1 83 ? 28.626 9.182 -10.607 1.00 93.06 83 GLN A C 1
ATOM 688 O O . GLN A 1 83 ? 28.091 8.470 -11.465 1.00 93.06 83 GLN A O 1
ATOM 693 N N . GLU A 1 84 ? 29.948 9.264 -10.468 1.00 92.12 84 GLU A N 1
ATOM 694 C CA . GLU A 1 84 ? 30.916 8.482 -11.245 1.00 92.12 84 GLU A CA 1
ATOM 695 C C . GLU A 1 84 ? 31.205 7.122 -10.590 1.00 92.12 84 GLU A C 1
ATOM 697 O O . GLU A 1 84 ? 31.113 6.968 -9.373 1.00 92.12 84 GLU A O 1
ATOM 702 N N . GLY A 1 85 ? 31.556 6.119 -11.398 1.00 92.69 85 GLY A N 1
ATOM 703 C CA . GLY A 1 85 ? 31.987 4.802 -10.927 1.00 92.69 85 GLY A CA 1
ATOM 704 C C . GLY A 1 85 ? 30.851 3.885 -10.470 1.00 92.69 85 GLY A C 1
ATOM 705 O O . GLY A 1 85 ? 31.097 2.716 -10.161 1.00 92.69 85 GLY A O 1
ATOM 706 N N . VAL A 1 86 ? 29.600 4.356 -10.468 1.00 94.44 86 VAL A N 1
ATOM 707 C CA . VAL A 1 86 ? 28.452 3.507 -10.145 1.00 94.44 86 VAL A CA 1
ATOM 708 C C . VAL A 1 86 ? 28.258 2.500 -11.270 1.00 94.44 86 VAL A C 1
ATOM 710 O O . VAL A 1 86 ? 28.108 2.857 -12.436 1.00 94.44 86 VAL A O 1
ATOM 713 N N . THR A 1 87 ? 28.281 1.218 -10.921 1.00 96.38 87 THR A N 1
ATOM 714 C CA . THR A 1 87 ? 28.161 0.134 -11.895 1.00 96.38 87 THR A CA 1
ATOM 715 C C . THR A 1 87 ? 26.701 -0.242 -12.086 1.00 96.38 87 THR A C 1
ATOM 717 O O . THR A 1 87 ? 26.003 -0.552 -11.121 1.00 96.38 87 THR A O 1
ATOM 720 N N . PHE A 1 88 ? 26.242 -0.261 -13.334 1.00 95.50 88 PHE A N 1
ATOM 721 C CA . PHE A 1 88 ? 24.952 -0.836 -13.703 1.00 95.50 88 PHE A CA 1
ATOM 722 C C . PHE A 1 88 ? 25.145 -2.199 -14.361 1.00 95.50 88 PHE A C 1
ATOM 724 O O . PHE A 1 88 ? 26.234 -2.535 -14.834 1.00 95.50 88 PHE A O 1
ATOM 731 N N . VAL A 1 89 ? 24.087 -3.003 -14.351 1.00 96.31 89 VAL A N 1
ATOM 732 C CA . VAL A 1 89 ? 24.073 -4.363 -14.879 1.00 96.31 89 VAL A CA 1
ATOM 733 C C . VAL A 1 89 ? 22.923 -4.534 -15.861 1.00 96.31 89 VAL A C 1
ATOM 735 O O . VAL A 1 89 ? 21.794 -4.131 -15.594 1.00 96.31 89 VAL A O 1
ATOM 738 N N . ALA A 1 90 ? 23.231 -5.151 -16.997 1.00 94.94 90 ALA A N 1
ATOM 739 C CA . ALA A 1 90 ? 22.280 -5.646 -17.971 1.00 94.94 90 ALA A CA 1
ATOM 740 C C . ALA A 1 90 ? 22.287 -7.177 -17.939 1.00 94.94 90 ALA A C 1
ATOM 742 O O . ALA A 1 90 ? 23.277 -7.800 -18.328 1.00 94.94 90 ALA A O 1
ATOM 743 N N . TYR A 1 91 ? 21.194 -7.783 -17.482 1.00 91.31 91 TYR A N 1
ATOM 744 C CA . TYR A 1 91 ? 21.000 -9.231 -17.538 1.00 91.31 91 TYR A CA 1
ATOM 745 C C . TYR A 1 91 ? 20.348 -9.601 -18.865 1.00 91.31 91 TYR A C 1
ATOM 747 O O . TYR A 1 91 ? 19.232 -9.155 -19.138 1.00 91.31 91 TYR A O 1
ATOM 755 N N . ALA A 1 92 ? 21.035 -10.388 -19.690 1.00 88.81 92 ALA A N 1
ATOM 756 C CA . ALA A 1 92 ? 20.449 -10.985 -20.886 1.00 88.81 92 ALA A CA 1
ATOM 757 C C . ALA A 1 92 ? 19.523 -12.169 -20.525 1.00 88.81 92 ALA A C 1
ATOM 759 O O . ALA A 1 92 ? 19.533 -12.659 -19.395 1.00 88.81 92 ALA A O 1
ATOM 760 N N . LYS A 1 93 ? 18.720 -12.653 -21.487 1.00 80.12 93 LYS A N 1
ATOM 761 C CA . LYS A 1 93 ? 17.781 -13.784 -21.293 1.00 80.12 93 LYS A CA 1
ATOM 762 C C . LYS A 1 93 ? 18.438 -15.082 -20.811 1.00 80.12 93 LYS A C 1
ATOM 764 O O . LYS A 1 93 ? 17.771 -15.901 -20.193 1.00 80.12 93 LYS A O 1
ATOM 769 N N . ASP A 1 94 ? 19.713 -15.279 -21.115 1.00 81.25 94 ASP A N 1
ATOM 770 C CA . ASP A 1 94 ? 20.519 -16.425 -20.685 1.00 81.25 94 ASP A CA 1
ATOM 771 C C . ASP A 1 94 ? 21.158 -16.223 -19.297 1.00 81.25 94 ASP A C 1
ATOM 773 O O . ASP A 1 94 ? 22.037 -16.986 -18.902 1.00 81.25 94 ASP A O 1
ATOM 777 N N . ASN A 1 95 ? 20.726 -15.194 -18.557 1.00 77.88 95 ASN A N 1
ATOM 778 C CA . ASN A 1 95 ? 21.291 -14.742 -17.287 1.00 77.88 95 ASN A CA 1
ATOM 779 C C . ASN A 1 95 ? 22.760 -14.296 -17.358 1.00 77.88 95 ASN A C 1
ATOM 781 O O . ASN A 1 95 ? 23.368 -14.064 -16.310 1.00 77.88 95 ASN A O 1
ATOM 785 N N . GLN A 1 96 ? 23.340 -14.104 -18.548 1.00 89.81 96 GLN A N 1
ATOM 786 C CA . GLN A 1 96 ? 24.644 -13.459 -18.633 1.00 89.81 96 GLN A CA 1
ATOM 787 C C . GLN A 1 96 ? 24.517 -11.992 -18.224 1.00 89.81 96 GLN A C 1
ATOM 789 O O . GLN A 1 96 ? 23.759 -11.214 -18.811 1.00 89.81 96 GLN A O 1
ATOM 794 N N . ALA A 1 97 ? 25.278 -11.617 -17.200 1.00 91.62 97 ALA A N 1
ATOM 795 C CA . ALA A 1 97 ? 25.367 -10.251 -16.722 1.00 91.62 97 ALA A CA 1
ATOM 796 C C . ALA A 1 97 ? 26.459 -9.504 -17.488 1.00 91.62 97 ALA A C 1
ATOM 798 O O . ALA A 1 97 ? 27.606 -9.945 -17.565 1.00 91.62 97 ALA A O 1
ATOM 799 N N . ARG A 1 98 ? 26.109 -8.339 -18.025 1.00 94.81 98 ARG A N 1
ATOM 800 C CA . ARG A 1 98 ? 27.064 -7.375 -18.568 1.00 94.81 98 ARG A CA 1
ATOM 801 C C . ARG A 1 98 ? 27.032 -6.139 -17.697 1.00 94.81 98 ARG A C 1
ATOM 803 O O . ARG A 1 98 ? 25.958 -5.604 -17.441 1.00 94.81 98 ARG A O 1
ATOM 810 N N . THR A 1 99 ? 28.190 -5.694 -17.239 1.00 95.44 99 THR A N 1
ATOM 811 C CA . THR A 1 99 ? 28.300 -4.530 -16.364 1.00 95.44 99 THR A CA 1
ATOM 812 C C . THR A 1 99 ? 29.074 -3.416 -17.046 1.00 95.44 99 THR A C 1
ATOM 814 O O . THR A 1 99 ? 29.957 -3.660 -17.869 1.00 95.44 99 THR A O 1
ATOM 817 N N . ALA A 1 100 ? 28.734 -2.179 -16.707 1.00 94.62 100 ALA A N 1
ATOM 818 C CA . ALA A 1 100 ? 29.522 -1.017 -17.081 1.00 94.62 100 ALA A CA 1
ATOM 819 C C . ALA A 1 100 ? 29.433 0.045 -15.971 1.00 94.62 100 ALA A C 1
ATOM 821 O O . ALA A 1 100 ? 28.365 0.218 -15.378 1.00 94.62 100 ALA A O 1
ATOM 822 N N . PRO A 1 101 ? 30.534 0.744 -15.653 1.00 95.69 101 PRO A N 1
ATOM 823 C CA . PRO A 1 101 ? 30.510 1.870 -14.727 1.00 95.69 101 PRO A CA 1
ATOM 824 C C . PRO A 1 101 ? 30.060 3.159 -15.428 1.00 95.69 101 PRO A C 1
ATOM 826 O O . PRO A 1 101 ? 30.312 3.345 -16.623 1.00 95.69 101 PRO A O 1
ATOM 829 N N . THR A 1 102 ? 29.446 4.078 -14.682 1.00 92.75 102 THR A N 1
ATOM 830 C CA . THR A 1 102 ? 29.301 5.477 -15.105 1.00 92.75 102 THR A CA 1
ATOM 831 C C . THR A 1 102 ? 30.667 6.165 -15.157 1.00 92.75 102 THR A C 1
ATOM 833 O O . THR A 1 102 ? 31.508 5.948 -14.285 1.00 92.75 102 THR A O 1
ATOM 836 N N . LYS A 1 103 ? 30.913 6.975 -16.193 1.00 89.38 103 LYS A N 1
ATOM 837 C CA . LYS A 1 103 ? 32.172 7.713 -16.419 1.00 89.38 10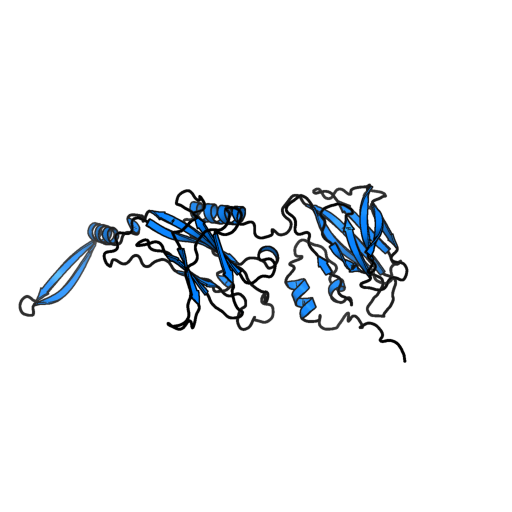3 LYS A CA 1
ATOM 838 C C . LYS A 1 103 ? 31.923 8.956 -17.280 1.00 89.38 103 LYS A C 1
ATOM 840 O O . LYS A 1 103 ? 30.974 8.940 -18.061 1.00 89.38 103 LYS A O 1
ATOM 845 N N . GLY A 1 104 ? 32.756 9.999 -17.188 1.00 77.44 104 GLY A N 1
ATOM 846 C CA . GLY A 1 104 ? 32.679 11.173 -18.082 1.00 77.44 104 GLY A CA 1
ATOM 847 C C . GLY A 1 104 ? 32.692 12.538 -17.381 1.00 77.44 104 GLY A C 1
ATOM 848 O O . GLY A 1 104 ? 33.232 12.671 -16.298 1.00 77.44 104 GLY A O 1
ATOM 849 N N . LYS A 1 105 ? 32.151 13.584 -18.022 1.00 68.81 105 LYS A N 1
ATOM 850 C CA . LYS A 1 105 ? 31.918 14.914 -17.405 1.00 68.81 105 LYS A CA 1
ATOM 851 C C . LYS A 1 105 ? 30.493 15.003 -16.835 1.00 68.81 105 LYS A C 1
ATOM 853 O O . LYS A 1 105 ? 29.658 14.198 -17.214 1.00 68.81 105 LYS A O 1
ATOM 858 N N . ALA A 1 106 ? 30.191 15.983 -15.970 1.00 50.31 106 ALA A N 1
ATOM 859 C CA . ALA A 1 106 ? 28.902 16.156 -15.255 1.00 50.31 106 ALA A CA 1
ATOM 860 C C . ALA A 1 106 ? 27.624 15.954 -16.107 1.00 50.31 106 ALA A C 1
ATOM 862 O O . ALA A 1 106 ? 26.653 15.334 -15.673 1.00 50.31 106 ALA A O 1
ATOM 863 N N . ASP A 1 107 ? 27.652 16.458 -17.335 1.00 56.00 107 ASP A N 1
ATOM 864 C CA . ASP A 1 107 ? 26.611 16.435 -18.367 1.00 56.00 107 ASP A CA 1
ATOM 865 C C . ASP A 1 107 ? 26.687 15.211 -19.307 1.00 56.00 107 ASP A C 1
ATOM 867 O O . ASP A 1 107 ? 25.769 14.946 -20.083 1.00 56.00 107 ASP A O 1
ATOM 871 N N . GLN A 1 108 ? 27.767 14.437 -19.202 1.00 64.94 108 GLN A N 1
ATOM 872 C CA . GLN A 1 108 ? 28.094 13.258 -20.001 1.00 64.94 108 GLN A CA 1
ATOM 873 C C . GLN A 1 108 ? 28.396 12.007 -19.151 1.00 64.94 108 GLN A C 1
ATOM 875 O O . GLN A 1 108 ? 28.939 11.051 -19.703 1.00 64.94 108 GLN A O 1
ATOM 880 N N . TYR A 1 109 ? 28.077 11.990 -17.844 1.00 63.28 109 TYR A N 1
ATOM 881 C CA . TYR A 1 109 ? 28.293 10.838 -16.953 1.00 63.28 109 TYR A CA 1
ATOM 882 C C . TYR A 1 109 ? 27.345 9.701 -17.310 1.00 63.28 109 TYR A C 1
ATOM 884 O O . TYR A 1 109 ? 26.347 9.440 -16.638 1.00 63.28 109 TYR A O 1
ATOM 892 N N . TRP A 1 110 ? 27.689 9.026 -18.394 1.00 76.62 110 TRP A N 1
ATOM 893 C CA . TRP A 1 110 ? 26.964 7.905 -18.932 1.00 76.62 110 TRP A CA 1
ATOM 894 C C . TRP A 1 110 ? 27.878 6.700 -18.878 1.00 76.62 110 TRP A C 1
ATOM 896 O O . TRP A 1 110 ? 28.955 6.663 -19.472 1.00 76.62 110 TRP A O 1
ATOM 906 N N . GLY A 1 111 ? 27.425 5.679 -18.174 1.00 88.25 111 GLY A N 1
ATOM 907 C CA . GLY A 1 111 ? 27.890 4.344 -18.465 1.00 88.25 111 GLY A CA 1
ATOM 908 C C . GLY A 1 111 ? 27.207 3.877 -19.750 1.00 88.25 111 GLY A C 1
ATOM 909 O O . GLY A 1 111 ? 26.012 4.099 -19.928 1.00 88.25 111 GLY A O 1
ATOM 910 N N . ASN A 1 112 ? 27.961 3.289 -20.674 1.00 93.50 112 ASN A N 1
ATOM 911 C CA . ASN A 1 112 ? 27.447 2.877 -21.976 1.00 93.50 112 ASN A CA 1
ATOM 912 C C . ASN A 1 112 ? 27.602 1.367 -22.166 1.00 93.50 112 ASN A C 1
ATOM 914 O O . ASN A 1 112 ? 28.689 0.818 -21.995 1.00 93.50 112 ASN A O 1
ATOM 918 N N . LEU A 1 113 ? 26.517 0.704 -22.556 1.00 93.88 113 LEU A N 1
ATOM 919 C CA . LEU A 1 113 ? 26.490 -0.734 -22.792 1.00 93.88 113 LEU A CA 1
ATOM 920 C C . LEU A 1 113 ? 25.944 -1.020 -24.196 1.00 93.88 113 LEU A C 1
ATOM 922 O O . LEU A 1 113 ? 24.789 -0.688 -24.471 1.00 93.88 113 LEU A O 1
ATOM 926 N N . PRO A 1 114 ? 26.749 -1.607 -25.102 1.00 94.62 114 PRO A N 1
ATOM 927 C CA . PRO A 1 114 ? 26.270 -1.974 -26.426 1.00 94.62 114 PRO A CA 1
ATOM 928 C C . PRO A 1 114 ? 25.276 -3.136 -26.326 1.00 94.62 114 PRO A C 1
ATOM 930 O O . PRO A 1 114 ? 25.560 -4.179 -25.728 1.00 94.62 114 PRO A O 1
ATOM 933 N N . MET A 1 115 ? 24.118 -2.975 -26.962 1.00 92.75 115 MET A N 1
ATOM 934 C CA . MET A 1 115 ? 23.117 -4.032 -27.116 1.00 92.75 115 MET A CA 1
ATOM 935 C C . MET A 1 115 ? 23.480 -5.005 -28.248 1.00 92.75 115 MET A C 1
ATOM 937 O O . MET A 1 115 ? 22.945 -6.110 -28.299 1.00 92.75 115 MET A O 1
ATOM 941 N N . PHE A 1 116 ? 24.418 -4.640 -29.131 1.00 86.88 116 PHE A N 1
ATOM 942 C CA . PHE A 1 116 ? 24.751 -5.394 -30.350 1.00 86.88 116 PHE A CA 1
ATOM 943 C C . PHE A 1 116 ? 23.499 -5.644 -31.200 1.00 86.88 116 PHE A C 1
ATOM 945 O O . PHE A 1 116 ? 22.671 -4.754 -31.313 1.00 86.88 116 PHE A O 1
ATOM 952 N N . SER A 1 117 ? 23.331 -6.831 -31.786 1.00 85.69 117 SER A N 1
ATOM 953 C CA . SER A 1 117 ? 22.117 -7.231 -32.510 1.00 85.69 117 SER A CA 1
ATOM 954 C C . SER A 1 117 ? 21.052 -7.866 -31.607 1.00 85.69 117 SER A C 1
ATOM 956 O O . SER A 1 117 ? 20.189 -8.588 -32.100 1.00 85.69 117 SER A O 1
ATOM 958 N N . ALA A 1 118 ? 21.104 -7.644 -30.288 1.00 88.69 118 ALA A N 1
ATOM 959 C CA . ALA A 1 118 ? 20.114 -8.199 -29.370 1.00 88.69 118 ALA A CA 1
ATOM 960 C C . ALA A 1 118 ? 18.727 -7.597 -29.654 1.00 88.69 118 ALA A C 1
ATOM 962 O O . ALA A 1 118 ? 18.597 -6.369 -29.606 1.00 88.69 118 ALA A O 1
ATOM 963 N N . PRO A 1 119 ? 17.702 -8.416 -29.945 1.00 90.00 119 PRO A N 1
ATOM 964 C CA . PRO A 1 119 ? 16.360 -7.920 -30.218 1.00 90.00 119 PRO A CA 1
ATOM 965 C C . PRO A 1 119 ? 15.700 -7.371 -28.948 1.00 90.00 119 PRO A C 1
ATOM 967 O O . PRO A 1 119 ? 16.157 -7.610 -27.827 1.00 90.00 119 PRO A O 1
ATOM 970 N N . LEU A 1 120 ? 14.594 -6.658 -29.117 1.00 88.56 120 LEU A N 1
ATOM 971 C CA . LEU A 1 120 ? 13.742 -6.194 -28.031 1.00 88.56 120 LEU A CA 1
ATOM 972 C C . LEU A 1 120 ? 13.342 -7.353 -27.098 1.00 88.56 120 LEU A C 1
ATOM 974 O O . LEU A 1 120 ? 13.192 -8.505 -27.519 1.00 88.56 120 LEU A O 1
ATOM 978 N N . GLY A 1 121 ? 13.224 -7.070 -25.803 1.00 87.50 121 GLY A N 1
ATOM 979 C CA . GLY A 1 121 ? 12.984 -8.091 -24.786 1.00 87.50 121 GLY A CA 1
ATOM 980 C C . GLY A 1 121 ? 14.216 -8.812 -24.262 1.00 87.50 121 GLY A C 1
ATOM 981 O O . GLY A 1 121 ? 14.057 -9.749 -23.481 1.00 87.50 121 GLY A O 1
ATOM 982 N N . THR A 1 122 ? 15.421 -8.466 -24.720 1.00 92.31 122 THR A N 1
ATOM 983 C CA . THR A 1 122 ? 16.626 -9.229 -24.370 1.00 92.31 122 THR A CA 1
ATOM 984 C C . THR A 1 122 ? 17.152 -8.898 -22.984 1.00 92.31 122 THR A C 1
ATOM 986 O O . THR A 1 122 ? 17.588 -9.817 -22.293 1.00 92.31 122 THR A O 1
ATOM 989 N N . PHE A 1 123 ? 17.128 -7.628 -22.577 1.00 95.00 123 PHE A N 1
ATOM 990 C CA . PHE A 1 123 ? 17.809 -7.200 -21.358 1.00 95.00 123 PHE A CA 1
ATOM 991 C C . PHE A 1 123 ? 16.865 -6.757 -20.234 1.00 95.00 123 PHE A C 1
ATOM 993 O O . PHE A 1 123 ? 15.770 -6.234 -20.466 1.00 95.00 123 PHE A O 1
ATOM 1000 N N . ARG A 1 124 ? 17.354 -6.929 -19.001 1.00 95.69 124 ARG A N 1
ATOM 1001 C CA . ARG A 1 124 ? 16.849 -6.318 -17.762 1.00 95.69 124 ARG A CA 1
ATOM 1002 C C . ARG A 1 124 ? 17.954 -5.467 -17.143 1.00 95.69 124 ARG A C 1
ATOM 1004 O O . ARG A 1 124 ? 19.045 -5.986 -16.910 1.00 95.69 124 ARG A O 1
ATOM 1011 N N . ILE A 1 125 ? 17.691 -4.185 -16.910 1.00 96.94 125 ILE A N 1
ATOM 1012 C CA . ILE A 1 125 ? 18.693 -3.190 -16.511 1.00 96.94 125 ILE A CA 1
ATOM 1013 C C . ILE A 1 125 ? 18.417 -2.690 -15.097 1.00 96.94 125 ILE A C 1
ATOM 1015 O O . ILE A 1 125 ? 17.313 -2.234 -14.824 1.00 96.94 125 ILE A O 1
ATOM 1019 N N . GLY A 1 126 ? 19.427 -2.725 -14.232 1.00 96.69 126 GLY A N 1
ATOM 1020 C CA . GLY A 1 126 ? 19.399 -2.150 -12.882 1.00 96.69 126 GLY A CA 1
ATOM 1021 C C . GLY A 1 126 ? 20.808 -1.773 -12.422 1.00 96.69 126 GLY A C 1
ATOM 1022 O O . GLY A 1 126 ? 21.760 -1.859 -13.202 1.00 96.69 126 GLY A O 1
ATOM 1023 N N . LEU A 1 127 ? 20.981 -1.377 -11.161 1.00 96.69 127 LEU A N 1
ATOM 1024 C CA . LEU A 1 127 ? 22.307 -1.105 -10.599 1.00 96.69 127 LEU A CA 1
ATOM 1025 C C . LEU A 1 127 ? 22.933 -2.363 -9.976 1.00 96.69 127 LEU A C 1
ATOM 1027 O O . LEU A 1 127 ? 22.274 -3.141 -9.288 1.00 96.69 127 LEU A O 1
ATOM 1031 N N . HIS A 1 128 ? 24.222 -2.589 -10.235 1.00 95.69 128 HIS A N 1
ATOM 1032 C CA . HIS A 1 128 ? 24.931 -3.789 -9.793 1.00 95.69 128 HIS A CA 1
ATOM 1033 C C . HIS A 1 128 ? 25.195 -3.740 -8.283 1.00 95.69 128 HIS A C 1
ATOM 1035 O O . HIS A 1 128 ? 25.798 -2.787 -7.795 1.00 95.69 128 HIS A O 1
ATOM 1041 N N . ASN A 1 129 ? 24.770 -4.776 -7.550 1.00 92.12 129 ASN A N 1
ATOM 1042 C CA . ASN A 1 129 ? 24.890 -4.884 -6.086 1.00 92.12 129 ASN A CA 1
ATOM 1043 C C . ASN A 1 129 ? 24.307 -3.685 -5.314 1.00 92.12 129 ASN A C 1
ATOM 1045 O O . ASN A 1 129 ? 24.765 -3.365 -4.218 1.00 92.12 129 ASN A O 1
ATOM 1049 N N . GLN A 1 130 ? 23.310 -3.006 -5.885 1.00 93.25 130 GLN A N 1
ATOM 1050 C CA . GLN A 1 130 ? 22.656 -1.852 -5.279 1.00 93.25 130 GLN A CA 1
ATOM 1051 C C . GLN A 1 130 ? 21.130 -2.014 -5.369 1.00 93.25 130 GLN A C 1
ATOM 1053 O O . GLN A 1 130 ? 20.616 -2.334 -6.445 1.00 93.25 130 GLN A O 1
ATOM 1058 N N . PRO A 1 131 ? 20.384 -1.755 -4.280 1.00 92.31 131 PRO A N 1
ATOM 1059 C CA . PRO A 1 131 ? 18.931 -1.608 -4.316 1.00 92.31 131 PRO A CA 1
ATOM 1060 C C . PRO A 1 131 ? 18.500 -0.619 -5.402 1.00 92.31 131 PRO A C 1
ATOM 1062 O O . PRO A 1 131 ? 18.845 0.561 -5.336 1.00 92.31 131 PRO A O 1
ATOM 1065 N N . SER A 1 132 ? 17.787 -1.083 -6.423 1.00 94.44 132 SER A N 1
ATOM 1066 C CA . SER A 1 132 ? 17.387 -0.240 -7.550 1.00 94.44 132 SER A CA 1
ATOM 1067 C C . SER A 1 132 ? 16.130 -0.752 -8.234 1.00 94.44 132 SER A C 1
ATOM 1069 O O . SER A 1 132 ? 15.817 -1.942 -8.165 1.00 94.44 132 SER A O 1
ATOM 1071 N N . ASP A 1 133 ? 15.411 0.164 -8.880 1.00 94.56 133 ASP A N 1
ATOM 1072 C CA . ASP A 1 133 ? 14.386 -0.212 -9.852 1.00 94.56 133 ASP A CA 1
ATOM 1073 C C . ASP A 1 133 ? 15.028 -0.977 -11.018 1.00 94.56 133 ASP A C 1
ATOM 1075 O O . ASP A 1 133 ? 16.219 -0.826 -11.305 1.00 94.56 133 ASP A O 1
ATOM 1079 N N . ILE A 1 134 ? 14.229 -1.772 -11.724 1.00 94.94 134 ILE A N 1
ATOM 1080 C CA . ILE A 1 134 ? 14.674 -2.520 -12.898 1.00 94.94 134 ILE A CA 1
ATOM 1081 C C . ILE A 1 134 ? 13.851 -2.095 -14.114 1.00 94.94 134 ILE A C 1
ATOM 1083 O O . ILE A 1 134 ? 12.629 -2.020 -14.051 1.00 94.94 134 ILE A O 1
ATOM 1087 N N . LEU A 1 135 ? 14.514 -1.843 -15.242 1.00 94.94 135 LEU A N 1
ATOM 1088 C CA . LEU A 1 135 ? 13.863 -1.702 -16.545 1.00 94.94 135 LEU A CA 1
ATOM 1089 C C . LEU A 1 135 ? 14.047 -2.994 -17.337 1.00 94.94 135 LEU A C 1
ATOM 1091 O O . LEU A 1 135 ? 15.167 -3.329 -17.727 1.00 94.94 135 LEU A O 1
ATOM 1095 N N . SER A 1 136 ? 12.972 -3.729 -17.577 1.00 93.81 136 SER A N 1
ATOM 1096 C CA . SER A 1 136 ? 12.992 -4.971 -18.344 1.00 93.81 136 SER A CA 1
ATOM 1097 C C . SER A 1 136 ? 12.384 -4.802 -19.725 1.00 93.81 136 SER A C 1
ATOM 1099 O O . SER A 1 136 ? 11.742 -3.803 -20.039 1.00 93.81 136 SER A O 1
ATOM 1101 N N . GLY A 1 137 ? 12.645 -5.777 -20.592 1.00 91.31 137 GLY A N 1
ATOM 1102 C CA . GLY A 1 137 ? 12.098 -5.784 -21.941 1.00 91.31 137 GLY A CA 1
ATOM 1103 C C . GLY A 1 137 ? 12.913 -4.978 -22.959 1.00 91.31 137 GLY A C 1
ATOM 1104 O O . GLY A 1 137 ? 12.497 -4.873 -24.108 1.00 91.31 137 GLY A O 1
ATOM 1105 N N . VAL A 1 138 ? 14.076 -4.428 -22.592 1.00 93.62 138 VAL A N 1
ATOM 1106 C CA . VAL A 1 138 ? 14.851 -3.554 -23.492 1.00 93.62 138 VAL A CA 1
ATOM 1107 C C . VAL A 1 138 ? 15.689 -4.344 -24.504 1.00 93.62 138 VAL A C 1
ATOM 1109 O O . VAL A 1 138 ? 16.035 -5.512 -24.301 1.00 93.62 138 VAL A O 1
ATOM 1112 N N . GLY A 1 139 ? 16.014 -3.702 -25.622 1.00 93.31 139 GLY A N 1
ATOM 1113 C CA . GLY A 1 139 ? 16.777 -4.271 -26.733 1.00 93.31 139 GLY A CA 1
ATOM 1114 C C . GLY A 1 139 ? 16.565 -3.470 -28.018 1.00 93.31 139 GLY A C 1
ATOM 1115 O O . GLY A 1 139 ? 15.850 -2.466 -28.013 1.00 93.31 139 GLY A O 1
ATOM 1116 N N . ASN A 1 140 ? 17.164 -3.920 -29.120 1.00 91.00 140 ASN A N 1
ATOM 1117 C CA . ASN A 1 140 ? 16.978 -3.292 -30.427 1.00 91.00 140 ASN A CA 1
ATOM 1118 C C . ASN A 1 140 ? 15.642 -3.678 -31.054 1.00 91.00 140 ASN A C 1
ATOM 1120 O O . ASN A 1 140 ? 15.289 -4.856 -31.123 1.00 91.00 140 ASN A O 1
ATOM 1124 N N . GLY A 1 141 ? 14.930 -2.689 -31.573 1.00 83.50 141 GLY A N 1
ATOM 1125 C CA . GLY A 1 141 ? 13.654 -2.885 -32.241 1.00 83.50 141 GLY A CA 1
ATOM 1126 C C . GLY A 1 141 ? 12.852 -1.595 -32.300 1.00 83.50 141 GLY A C 1
ATOM 1127 O O . GLY A 1 141 ? 12.959 -0.741 -31.421 1.00 83.50 141 GLY A O 1
ATOM 1128 N N . SER A 1 142 ? 12.052 -1.467 -33.349 1.00 71.50 142 SER A N 1
ATOM 1129 C CA . SER A 1 142 ? 11.045 -0.420 -33.511 1.00 71.50 142 SER A CA 1
ATOM 1130 C C . SER A 1 142 ? 9.787 -1.002 -34.169 1.00 71.50 142 SER A C 1
ATOM 1132 O O . SER A 1 142 ? 9.716 -2.199 -34.456 1.00 71.50 142 SER A O 1
ATOM 1134 N N . GLU A 1 143 ? 8.798 -0.152 -34.451 1.00 60.72 143 GLU A N 1
ATOM 1135 C CA . GLU A 1 143 ? 7.604 -0.486 -35.249 1.00 60.72 143 GLU A CA 1
ATOM 1136 C C . GLU A 1 143 ? 7.918 -1.137 -36.605 1.00 60.72 143 GLU A C 1
ATOM 1138 O O . GLU A 1 143 ? 7.163 -1.991 -37.071 1.00 60.72 143 GLU A O 1
ATOM 1143 N N . GLY A 1 144 ? 9.059 -0.804 -37.216 1.00 63.59 144 GLY A N 1
ATOM 1144 C CA . GLY A 1 144 ? 9.473 -1.337 -38.517 1.00 63.59 144 GLY A CA 1
ATOM 1145 C C . GLY A 1 144 ? 10.215 -2.678 -38.475 1.00 63.59 144 GLY A C 1
ATOM 1146 O O . GLY A 1 144 ? 10.669 -3.133 -39.524 1.00 63.59 144 GLY A O 1
ATOM 1147 N N . GLY A 1 145 ? 10.375 -3.298 -37.301 1.00 70.56 145 GLY A N 1
ATOM 1148 C CA . GLY A 1 145 ? 11.187 -4.502 -37.111 1.00 70.56 145 GLY A CA 1
ATOM 1149 C C . GLY A 1 145 ? 12.536 -4.198 -36.460 1.00 70.56 145 GLY A C 1
ATOM 1150 O O . GLY A 1 145 ? 12.649 -3.319 -35.604 1.00 70.56 145 GLY A O 1
ATOM 1151 N N . PHE A 1 146 ? 13.577 -4.956 -36.816 1.00 82.94 146 PHE A N 1
ATOM 1152 C CA . PHE A 1 146 ? 14.897 -4.756 -36.219 1.00 82.94 146 PHE A CA 1
ATOM 1153 C C . PHE A 1 146 ? 15.458 -3.379 -36.597 1.00 82.94 146 PHE A C 1
ATOM 1155 O O . PHE A 1 146 ? 15.709 -3.087 -37.766 1.00 82.94 146 PHE A O 1
ATOM 1162 N N . GLN A 1 147 ? 15.701 -2.551 -35.587 1.00 87.75 147 GLN A N 1
ATOM 1163 C CA . GLN A 1 147 ? 16.330 -1.251 -35.734 1.00 87.75 147 GLN A CA 1
ATOM 1164 C C . GLN A 1 147 ? 17.217 -0.990 -34.526 1.00 87.75 147 GLN A C 1
ATOM 1166 O O . GLN A 1 147 ? 16.816 -1.254 -33.394 1.00 87.75 147 GLN A O 1
ATOM 1171 N N . MET A 1 148 ? 18.413 -0.456 -34.771 1.00 91.19 148 MET A N 1
ATOM 1172 C CA . MET A 1 148 ? 19.261 0.034 -33.690 1.00 91.19 148 MET A CA 1
ATOM 1173 C C . MET A 1 148 ? 18.568 1.219 -33.018 1.00 91.19 148 MET A C 1
ATOM 1175 O O . MET A 1 148 ? 18.112 2.151 -33.686 1.00 91.19 148 MET A O 1
ATOM 1179 N N . VAL A 1 149 ? 18.460 1.161 -31.698 1.00 92.00 149 VAL A N 1
ATOM 1180 C CA . VAL A 1 149 ? 17.825 2.188 -30.863 1.00 92.00 149 VAL A CA 1
ATOM 1181 C C . VAL A 1 149 ? 18.723 2.484 -29.678 1.00 92.00 149 VAL A C 1
ATOM 1183 O O . VAL A 1 149 ? 19.547 1.650 -29.307 1.00 92.00 149 VAL A O 1
ATOM 1186 N N . ASP A 1 150 ? 18.558 3.660 -29.089 1.00 93.75 150 ASP A N 1
ATOM 1187 C CA . ASP A 1 150 ? 19.255 4.010 -27.858 1.00 93.75 150 ASP A CA 1
ATOM 1188 C C . ASP A 1 150 ? 18.260 4.203 -26.710 1.00 93.75 150 ASP A C 1
ATOM 1190 O O . ASP A 1 150 ? 17.185 4.779 -26.897 1.00 93.75 150 ASP A O 1
ATOM 1194 N N . TYR A 1 151 ? 18.640 3.744 -25.518 1.00 94.75 151 TYR A N 1
ATOM 1195 C CA . TYR A 1 151 ? 17.933 4.026 -24.268 1.00 94.75 151 TYR A CA 1
ATOM 1196 C C . TYR A 1 151 ? 18.800 4.925 -23.396 1.00 94.75 151 TYR A C 1
ATOM 1198 O O . TYR A 1 151 ? 19.976 4.628 -23.199 1.00 94.75 151 TYR A O 1
ATOM 1206 N N . TYR A 1 152 ? 18.219 5.981 -22.834 1.00 95.31 152 TYR A N 1
ATOM 1207 C CA . TYR A 1 152 ? 18.880 6.852 -21.862 1.00 95.31 152 TYR A CA 1
ATOM 1208 C C . TYR A 1 152 ? 18.150 6.737 -20.529 1.00 95.31 152 TYR A C 1
ATOM 1210 O O . TYR A 1 152 ? 16.988 7.126 -20.423 1.00 95.31 152 TYR A O 1
ATOM 1218 N N . LEU A 1 153 ? 18.813 6.157 -19.533 1.00 96.06 153 LEU A N 1
ATOM 1219 C CA . LEU A 1 153 ? 18.253 5.849 -18.220 1.00 96.06 153 LEU A CA 1
ATOM 1220 C C . LEU A 1 153 ? 18.882 6.759 -17.168 1.00 96.06 153 LEU A C 1
ATOM 1222 O O . LEU A 1 153 ? 20.105 6.780 -17.050 1.00 96.06 153 LEU A O 1
ATOM 1226 N N . THR A 1 154 ? 18.077 7.444 -16.361 1.00 96.00 154 THR A N 1
ATOM 1227 C CA . THR A 1 154 ? 18.577 8.203 -15.204 1.00 96.00 154 THR A CA 1
ATOM 1228 C C . THR A 1 154 ? 18.077 7.569 -13.917 1.00 96.00 154 THR A C 1
ATOM 1230 O O . THR A 1 154 ? 16.889 7.645 -13.597 1.00 96.00 154 THR A O 1
ATOM 1233 N N . PHE A 1 155 ? 18.989 6.980 -13.150 1.00 96.12 155 PHE A N 1
ATOM 1234 C CA . PHE A 1 155 ? 18.719 6.545 -11.785 1.00 96.12 155 PHE A CA 1
ATOM 1235 C C . PHE A 1 155 ? 19.006 7.680 -10.810 1.00 96.12 155 PHE A C 1
ATOM 1237 O O . PHE A 1 155 ? 20.067 8.292 -10.878 1.00 96.12 155 PHE A O 1
ATOM 1244 N N . ARG A 1 156 ? 18.094 7.931 -9.873 1.00 94.94 156 ARG A N 1
ATOM 1245 C CA . ARG A 1 156 ? 18.281 8.898 -8.792 1.00 94.94 156 ARG A CA 1
ATOM 1246 C C . ARG A 1 156 ? 18.219 8.202 -7.441 1.00 94.94 156 ARG A C 1
ATOM 1248 O O . ARG A 1 156 ? 17.314 7.406 -7.200 1.00 94.94 156 ARG A O 1
ATOM 1255 N N . LYS A 1 157 ? 19.167 8.501 -6.556 1.00 94.25 157 LYS A N 1
ATOM 1256 C CA . LYS A 1 157 ? 19.152 8.025 -5.174 1.00 94.25 157 LYS A CA 1
ATOM 1257 C C . LYS A 1 157 ? 17.976 8.672 -4.457 1.00 94.25 157 LYS A C 1
ATOM 1259 O O . LYS A 1 157 ? 17.879 9.894 -4.414 1.00 94.25 157 LYS A O 1
ATOM 1264 N N . VAL A 1 158 ? 17.088 7.861 -3.903 1.00 89.38 158 VAL A N 1
ATOM 1265 C CA . VAL A 1 158 ? 15.951 8.338 -3.120 1.00 89.38 158 VAL A CA 1
ATOM 1266 C C . VAL A 1 158 ? 16.131 7.857 -1.692 1.00 89.38 158 VAL A C 1
ATOM 1268 O O . VAL A 1 158 ? 16.267 6.661 -1.428 1.00 89.38 158 VAL A O 1
ATOM 1271 N N . GLU A 1 159 ? 16.164 8.813 -0.769 1.00 78.94 159 GLU A N 1
ATOM 1272 C CA . GLU A 1 159 ? 16.030 8.540 0.655 1.00 78.94 159 GLU A CA 1
ATOM 1273 C C . GLU A 1 159 ? 14.544 8.409 0.966 1.00 78.94 159 GLU A C 1
ATOM 1275 O O . GLU A 1 159 ? 13.781 9.368 0.884 1.00 78.94 159 GLU A O 1
ATOM 1280 N N . GLY A 1 160 ? 14.110 7.189 1.251 1.00 62.44 160 GLY A N 1
ATOM 1281 C CA . GLY A 1 160 ? 12.714 6.907 1.530 1.00 62.44 160 GLY A CA 1
ATOM 1282 C C . GLY A 1 160 ? 12.368 5.471 1.195 1.00 62.44 160 GLY A C 1
ATOM 1283 O O . GLY A 1 160 ? 13.128 4.751 0.549 1.00 62.44 160 GLY A O 1
ATOM 1284 N N . THR A 1 161 ? 11.200 5.047 1.652 1.00 49.00 161 THR A N 1
ATOM 1285 C CA . THR A 1 161 ? 10.597 3.789 1.228 1.00 49.00 161 THR A CA 1
ATOM 1286 C C . THR A 1 161 ? 10.232 3.909 -0.247 1.00 49.00 161 THR A C 1
ATOM 1288 O O . THR A 1 161 ? 9.439 4.786 -0.601 1.00 49.00 161 THR A O 1
ATOM 1291 N N . ALA A 1 162 ? 10.771 3.028 -1.095 1.00 52.22 162 ALA A N 1
ATOM 1292 C CA . ALA A 1 162 ? 10.125 2.689 -2.363 1.00 52.22 162 ALA A CA 1
ATOM 1293 C C . ALA A 1 162 ? 8.632 2.475 -2.098 1.00 52.22 162 ALA A C 1
ATOM 1295 O O . ALA A 1 162 ? 8.345 1.968 -1.016 1.00 52.22 162 ALA A O 1
ATOM 1296 N N . GLU A 1 163 ? 7.734 2.925 -2.994 1.00 53.00 163 GLU A N 1
ATOM 1297 C CA . GLU A 1 163 ? 6.264 2.907 -2.820 1.00 53.00 163 GLU A CA 1
ATOM 1298 C C . GLU A 1 163 ? 5.842 1.831 -1.820 1.00 53.00 163 GLU A C 1
ATOM 1300 O O . GLU A 1 163 ? 5.933 0.640 -2.112 1.00 53.00 163 GLU A O 1
ATOM 1305 N N . ALA A 1 164 ? 5.575 2.260 -0.582 1.00 51.69 164 ALA A N 1
ATOM 1306 C CA . ALA A 1 164 ? 5.790 1.397 0.571 1.00 51.69 164 ALA A CA 1
ATOM 1307 C C . ALA A 1 164 ? 4.961 0.119 0.445 1.00 51.69 164 ALA A C 1
ATOM 1309 O O . ALA A 1 164 ? 3.737 0.176 0.371 1.00 51.69 164 ALA A O 1
ATOM 1310 N N . MET A 1 165 ? 5.616 -1.045 0.489 1.00 63.28 165 MET A N 1
ATOM 1311 C CA . MET A 1 165 ? 4.948 -2.267 0.938 1.00 63.28 165 MET A CA 1
ATOM 1312 C C . MET A 1 165 ? 4.165 -1.953 2.214 1.00 63.28 165 MET A C 1
ATOM 1314 O O . MET A 1 165 ? 4.621 -1.129 3.010 1.00 63.28 165 MET A O 1
ATOM 1318 N N . LEU A 1 166 ? 3.013 -2.602 2.416 1.00 78.94 166 LEU A N 1
ATOM 1319 C CA . LEU A 1 166 ? 2.142 -2.368 3.569 1.00 78.94 166 LEU A CA 1
ATOM 1320 C C . LEU A 1 166 ? 2.933 -2.307 4.886 1.00 78.94 166 LEU A C 1
ATOM 1322 O O . LEU A 1 166 ? 3.272 -3.326 5.485 1.00 78.94 166 LEU A O 1
ATOM 1326 N N . ASN A 1 167 ? 3.207 -1.088 5.346 1.00 86.81 167 ASN A N 1
ATOM 1327 C CA . ASN A 1 167 ? 3.896 -0.825 6.598 1.00 86.81 167 ASN A CA 1
ATOM 1328 C C . ASN A 1 167 ? 2.831 -0.610 7.668 1.00 86.81 167 ASN A C 1
ATOM 1330 O O . ASN A 1 167 ? 2.382 0.511 7.913 1.00 86.81 167 ASN A O 1
ATOM 1334 N N . ILE A 1 168 ? 2.380 -1.718 8.255 1.00 91.75 168 ILE A N 1
ATOM 1335 C CA . ILE A 1 168 ? 1.321 -1.715 9.264 1.00 91.75 168 ILE A CA 1
ATOM 1336 C C . ILE A 1 168 ? 1.649 -0.762 10.427 1.00 91.75 168 ILE A C 1
ATOM 1338 O O . ILE A 1 168 ? 0.801 0.080 10.725 1.00 91.75 168 ILE A O 1
ATOM 1342 N N . PRO A 1 169 ? 2.850 -0.796 11.048 1.00 92.69 169 PRO A N 1
ATOM 1343 C CA . PRO A 1 169 ? 3.201 0.160 12.100 1.00 92.69 169 PRO A CA 1
ATOM 1344 C C . PRO A 1 169 ? 3.055 1.626 11.678 1.00 92.69 169 PRO A C 1
ATOM 1346 O O . PRO A 1 169 ? 2.494 2.427 12.427 1.00 92.69 169 PRO A O 1
ATOM 1349 N N . GLN A 1 170 ? 3.506 1.975 10.470 1.00 90.38 170 GLN A N 1
ATOM 1350 C CA . GLN A 1 170 ? 3.394 3.338 9.955 1.00 90.38 170 GLN A CA 1
ATOM 1351 C C . GLN A 1 170 ? 1.932 3.741 9.751 1.00 90.38 170 GLN A C 1
ATOM 1353 O O . GLN A 1 170 ? 1.510 4.770 10.275 1.00 90.38 170 GLN A O 1
ATOM 1358 N N . TRP A 1 171 ? 1.138 2.926 9.048 1.00 93.62 171 TRP A N 1
ATOM 1359 C CA . TRP A 1 171 ? -0.271 3.243 8.798 1.00 93.62 171 TRP A CA 1
ATOM 1360 C C . TRP A 1 171 ? -1.097 3.299 10.079 1.00 93.62 171 TRP A C 1
ATOM 1362 O O . TRP A 1 171 ? -1.955 4.175 10.216 1.00 93.62 171 TRP A O 1
ATOM 1372 N N . ARG A 1 172 ? -0.803 2.420 11.043 1.00 96.06 172 ARG A N 1
ATOM 1373 C CA . ARG A 1 172 ? -1.378 2.466 12.389 1.00 96.06 172 ARG A CA 1
ATOM 1374 C C . ARG A 1 172 ? -1.130 3.825 13.039 1.00 96.06 172 ARG A C 1
ATOM 1376 O O . ARG A 1 172 ? -2.081 4.472 13.470 1.00 96.06 172 ARG A O 1
ATOM 1383 N N . GLN A 1 173 ? 0.122 4.287 13.051 1.00 95.50 173 GLN A N 1
ATOM 1384 C CA . GLN A 1 173 ? 0.478 5.576 13.643 1.00 95.50 173 GLN A CA 1
ATOM 1385 C C . GLN A 1 173 ? -0.152 6.756 12.892 1.00 95.50 173 GLN A C 1
ATOM 1387 O O . GLN A 1 173 ? -0.622 7.702 13.521 1.00 95.50 173 GLN A O 1
ATOM 1392 N N . THR A 1 174 ? -0.203 6.707 11.558 1.00 93.56 174 THR A N 1
ATOM 1393 C CA . THR A 1 174 ? -0.842 7.748 10.742 1.00 93.56 174 THR A CA 1
ATOM 1394 C C . THR A 1 174 ? -2.324 7.903 11.081 1.00 93.56 174 THR A C 1
ATOM 1396 O O . THR A 1 174 ? -2.775 9.026 11.308 1.00 93.56 174 THR A O 1
ATOM 1399 N N . MET A 1 175 ? -3.077 6.801 11.152 1.00 97.50 175 MET A N 1
ATOM 1400 C CA . MET A 1 175 ? -4.505 6.832 11.487 1.00 97.50 175 MET A CA 1
ATOM 1401 C C . MET A 1 175 ? -4.749 7.265 12.936 1.00 97.50 175 MET A C 1
ATOM 1403 O O . MET A 1 175 ? -5.644 8.072 13.175 1.00 97.50 175 MET A O 1
ATOM 1407 N N . LEU A 1 176 ? -3.925 6.800 13.885 1.00 97.38 176 LEU A N 1
ATOM 1408 C CA . LEU A 1 176 ? -3.969 7.260 15.277 1.00 97.38 176 LEU A CA 1
ATOM 1409 C C . LEU A 1 176 ? -3.776 8.777 15.366 1.00 97.38 176 LEU A C 1
ATOM 1411 O O . LEU A 1 176 ? -4.616 9.468 15.932 1.00 97.38 176 LEU A O 1
ATOM 1415 N N . ASN A 1 177 ? -2.723 9.310 14.743 1.00 96.06 177 ASN A N 1
ATOM 1416 C CA . ASN A 1 177 ? -2.438 10.745 14.755 1.00 96.06 177 ASN A CA 1
ATOM 1417 C C . ASN A 1 177 ? -3.569 11.565 14.117 1.00 96.06 177 ASN A C 1
ATOM 1419 O O . ASN A 1 177 ? -3.927 12.625 14.632 1.00 96.06 177 ASN A O 1
ATOM 1423 N N . TYR A 1 178 ? -4.133 11.083 13.003 1.00 94.81 178 TYR A N 1
ATOM 1424 C CA . TYR A 1 178 ? -5.264 11.729 12.338 1.00 94.81 178 TYR A CA 1
ATOM 1425 C C . TYR A 1 178 ? -6.484 11.792 13.263 1.00 94.81 178 TYR A C 1
ATOM 1427 O O . TYR A 1 178 ? -7.032 12.874 13.487 1.00 94.81 178 TYR A O 1
ATOM 1435 N N . TYR A 1 179 ? -6.851 10.656 13.861 1.00 96.00 179 TYR A N 1
ATOM 1436 C CA . TYR A 1 179 ? -8.000 10.564 14.754 1.00 96.00 179 TYR A CA 1
ATOM 1437 C C . TYR A 1 179 ? -7.809 11.397 16.025 1.00 96.00 179 TYR A C 1
ATOM 1439 O O . TYR A 1 179 ? -8.705 12.138 16.409 1.00 96.00 179 TYR A O 1
ATOM 1447 N N . THR A 1 180 ? -6.633 11.360 16.659 1.00 94.19 180 THR A N 1
ATOM 1448 C CA . THR A 1 180 ? -6.342 12.181 17.846 1.00 94.19 180 THR A CA 1
ATOM 1449 C C . THR A 1 180 ? -6.438 13.679 17.550 1.00 94.19 180 THR A C 1
ATOM 1451 O O . THR A 1 180 ? -6.876 14.442 18.406 1.00 94.19 180 THR A O 1
ATOM 1454 N N . LYS A 1 181 ? -6.049 14.113 16.344 1.00 92.75 181 LYS A N 1
ATOM 1455 C CA . LYS A 1 181 ? -6.097 15.527 15.951 1.00 92.75 181 LYS A CA 1
ATOM 1456 C C . LYS A 1 181 ? -7.511 16.000 15.603 1.00 92.75 181 LYS A C 1
ATOM 1458 O O . LYS A 1 181 ? -7.856 17.130 15.935 1.00 92.75 181 LYS A O 1
ATOM 1463 N N . GLY A 1 182 ? -8.285 15.184 14.886 1.00 90.62 182 GLY A N 1
ATOM 1464 C CA . GLY A 1 182 ? -9.578 15.591 14.321 1.00 90.62 182 GLY A CA 1
ATOM 1465 C C . GLY A 1 182 ? -10.810 15.071 15.061 1.00 90.62 182 GLY A C 1
ATOM 1466 O O . GLY A 1 182 ? -11.887 15.634 14.908 1.00 90.62 182 GLY A O 1
ATOM 1467 N N . GLY A 1 183 ? -10.679 13.994 15.837 1.00 91.81 183 GLY A N 1
ATOM 1468 C CA . GLY A 1 183 ? -11.812 13.255 16.406 1.00 91.81 183 GLY A CA 1
ATOM 1469 C C . GLY A 1 183 ? -12.655 12.502 15.367 1.00 91.81 183 GLY A C 1
ATOM 1470 O O . GLY A 1 183 ? -13.682 11.922 15.716 1.00 91.81 183 GLY A O 1
ATOM 1471 N N . GLU A 1 184 ? -12.237 12.503 14.100 1.00 94.56 184 GLU A N 1
ATOM 1472 C CA . GLU A 1 184 ? -12.910 11.832 12.991 1.00 94.56 184 GLU A CA 1
ATOM 1473 C C . GLU A 1 184 ? -12.056 10.691 12.446 1.00 94.56 184 GLU A C 1
ATOM 1475 O O . GLU A 1 184 ? -10.823 10.736 12.450 1.00 94.56 184 GLU A O 1
ATOM 1480 N N . ALA A 1 185 ? -12.730 9.646 11.974 1.00 97.06 185 ALA A N 1
ATOM 1481 C CA . ALA A 1 185 ? -12.073 8.494 11.389 1.00 97.06 185 ALA A CA 1
ATOM 1482 C C . ALA A 1 185 ? -11.453 8.844 10.032 1.00 97.06 185 ALA A C 1
ATOM 1484 O O . ALA A 1 185 ? -12.086 9.474 9.186 1.00 97.06 185 ALA A O 1
ATOM 1485 N N . TYR A 1 186 ? -10.230 8.379 9.793 1.00 96.69 186 TYR A N 1
ATOM 1486 C CA . TYR A 1 186 ? -9.597 8.480 8.481 1.00 96.69 186 TYR A CA 1
ATOM 1487 C C . TYR A 1 186 ? -10.313 7.554 7.485 1.00 96.69 186 TYR A C 1
ATOM 1489 O O . TYR A 1 186 ? -10.341 6.348 7.703 1.00 96.69 186 TYR A O 1
ATOM 1497 N N . ASN A 1 187 ? -10.859 8.058 6.378 1.00 97.44 187 ASN A N 1
ATOM 1498 C CA . ASN A 1 187 ? -11.457 7.203 5.344 1.00 97.44 187 ASN A CA 1
ATOM 1499 C C . ASN A 1 187 ? -11.060 7.655 3.934 1.00 97.44 187 ASN A C 1
ATOM 1501 O O . ASN A 1 187 ? -11.780 8.412 3.292 1.00 97.44 187 ASN A O 1
ATOM 1505 N N . ASN A 1 188 ? -9.932 7.165 3.411 1.00 94.19 188 ASN A N 1
ATOM 1506 C CA . ASN A 1 188 ? -9.568 7.444 2.012 1.00 94.19 188 ASN A CA 1
ATOM 1507 C C . ASN A 1 188 ? -10.275 6.515 1.002 1.00 94.19 188 ASN A C 1
ATOM 1509 O O . ASN A 1 188 ? -10.062 6.648 -0.201 1.00 94.19 188 ASN A O 1
ATOM 1513 N N . ALA A 1 189 ? -11.077 5.562 1.486 1.00 94.38 189 ALA A N 1
ATOM 1514 C CA . ALA A 1 189 ? -11.783 4.576 0.676 1.00 94.38 189 ALA A CA 1
ATOM 1515 C C . ALA A 1 189 ? -13.247 4.971 0.406 1.00 94.38 189 ALA A C 1
ATOM 1517 O O . ALA A 1 189 ? -13.990 4.210 -0.215 1.00 94.38 189 ALA A O 1
ATOM 1518 N N . GLU A 1 190 ? -13.675 6.161 0.834 1.00 93.31 190 GLU A N 1
ATOM 1519 C CA . GLU A 1 190 ? -15.041 6.652 0.625 1.00 93.31 190 GLU A CA 1
ATOM 1520 C C . GLU A 1 190 ? -15.401 6.743 -0.863 1.00 93.31 190 GLU A C 1
ATOM 1522 O O . GLU A 1 190 ? -16.466 6.288 -1.274 1.00 93.31 190 GLU A O 1
ATOM 1527 N N . ALA A 1 191 ? -14.469 7.209 -1.703 1.00 87.31 191 ALA A N 1
ATOM 1528 C CA . ALA A 1 191 ? -14.643 7.240 -3.158 1.00 87.31 191 ALA A CA 1
ATOM 1529 C C . ALA A 1 191 ? -14.822 5.838 -3.779 1.00 87.31 191 ALA A C 1
ATOM 1531 O O . ALA A 1 191 ? -15.361 5.703 -4.876 1.00 87.31 191 ALA A O 1
ATOM 1532 N N . ALA A 1 192 ? -14.398 4.781 -3.076 1.00 86.88 192 ALA A N 1
ATOM 1533 C CA . ALA A 1 192 ? -14.637 3.392 -3.457 1.00 86.88 192 ALA A CA 1
ATOM 1534 C C . ALA A 1 192 ? -15.964 2.825 -2.913 1.00 86.88 192 ALA A C 1
ATOM 1536 O O . ALA A 1 192 ? -16.251 1.646 -3.133 1.00 86.88 192 ALA A O 1
ATOM 1537 N N . GLY A 1 193 ? -16.772 3.646 -2.236 1.00 92.38 193 GLY A N 1
ATOM 1538 C CA . GLY A 1 193 ? -18.062 3.282 -1.648 1.00 92.38 193 GLY A CA 1
ATOM 1539 C C . GLY A 1 193 ? -17.977 2.711 -0.230 1.00 92.38 193 GLY A C 1
ATOM 1540 O O . GLY A 1 193 ? -18.999 2.263 0.303 1.00 92.38 193 GLY A O 1
ATOM 1541 N N . VAL A 1 194 ? -16.788 2.710 0.384 1.00 96.00 194 VAL A N 1
ATOM 1542 C CA . VAL A 1 194 ? -16.590 2.215 1.751 1.00 96.00 194 VAL A CA 1
ATOM 1543 C C . VAL A 1 194 ? -17.187 3.200 2.746 1.00 96.00 194 VAL A C 1
ATOM 1545 O O . VAL A 1 194 ? -16.877 4.391 2.726 1.00 96.00 194 VAL A O 1
ATOM 1548 N N . SER A 1 195 ? -18.022 2.689 3.650 1.00 97.19 195 SER A N 1
ATOM 1549 C CA . SER A 1 195 ? -18.691 3.504 4.665 1.00 97.19 195 SER A CA 1
ATOM 1550 C C . SER A 1 195 ? -18.364 3.033 6.075 1.00 97.19 195 SER A C 1
ATOM 1552 O O . SER A 1 195 ? -18.243 1.835 6.339 1.00 97.19 195 SER A O 1
ATOM 1554 N N . ILE A 1 196 ? -18.258 3.997 6.986 1.00 97.31 196 ILE A N 1
ATOM 1555 C CA . ILE A 1 196 ? -18.101 3.763 8.419 1.00 97.31 196 ILE A CA 1
ATOM 1556 C C . ILE A 1 196 ? -19.486 3.796 9.061 1.00 97.31 196 ILE A C 1
ATOM 1558 O O . ILE A 1 196 ? -20.237 4.761 8.910 1.00 97.31 196 ILE A O 1
ATOM 1562 N N . LYS A 1 197 ? -19.843 2.725 9.765 1.00 96.19 197 LYS A N 1
ATOM 1563 C CA . LYS A 1 197 ? -21.089 2.590 10.519 1.00 96.19 197 LYS A CA 1
ATOM 1564 C C . LYS A 1 197 ? -20.772 2.761 11.995 1.00 96.19 197 LYS A C 1
ATOM 1566 O O . LYS A 1 197 ? -20.136 1.897 12.588 1.00 96.19 197 LYS A O 1
ATOM 1571 N N . LYS A 1 198 ? -21.194 3.879 12.582 1.00 93.44 198 LYS A N 1
ATOM 1572 C CA . LYS A 1 198 ? -21.056 4.078 14.028 1.00 93.44 198 LYS A CA 1
ATOM 1573 C C . LYS A 1 198 ? -21.940 3.084 14.771 1.00 93.44 198 LYS A C 1
ATOM 1575 O O . LYS A 1 198 ? -23.060 2.819 14.330 1.00 93.44 198 LYS A O 1
ATOM 1580 N N . ALA A 1 199 ? -21.447 2.567 15.890 1.00 89.38 199 ALA A N 1
ATOM 1581 C CA . ALA A 1 199 ? -22.254 1.753 16.781 1.00 89.38 199 ALA A CA 1
ATOM 1582 C C . ALA A 1 199 ? -23.486 2.548 17.231 1.00 89.38 199 ALA A C 1
ATOM 1584 O O . ALA A 1 199 ? -23.353 3.679 17.711 1.00 89.38 199 ALA A O 1
ATOM 1585 N N . ALA A 1 200 ? -24.672 1.957 17.090 1.00 80.81 200 ALA A N 1
ATOM 1586 C CA . ALA A 1 200 ? -25.852 2.454 17.778 1.00 80.81 200 ALA A CA 1
ATOM 1587 C C . ALA A 1 200 ? -25.658 2.168 19.271 1.00 80.81 200 ALA A C 1
ATOM 1589 O O . ALA A 1 200 ? -25.487 1.021 19.673 1.00 80.81 200 ALA A O 1
ATOM 1590 N N . LEU A 1 201 ? -25.586 3.226 20.077 1.00 75.88 201 LEU A N 1
ATOM 1591 C CA . LEU A 1 201 ? -25.384 3.119 21.524 1.00 75.88 201 LEU A CA 1
ATOM 1592 C C . LEU A 1 201 ? -26.719 3.026 22.275 1.00 75.88 201 LEU A C 1
ATOM 1594 O O . LEU A 1 201 ? -26.766 3.283 23.471 1.00 75.88 201 LEU A O 1
ATOM 1598 N N . ASP A 1 202 ? -27.825 2.732 21.597 1.00 61.91 202 ASP A N 1
ATOM 1599 C CA . ASP A 1 202 ? -29.173 2.877 22.129 1.00 61.91 202 ASP A CA 1
ATOM 1600 C C . ASP A 1 202 ? -29.554 1.786 23.148 1.00 61.91 202 ASP A C 1
ATOM 1602 O O . ASP A 1 202 ? -30.093 0.731 22.847 1.00 61.91 202 ASP A O 1
ATOM 1606 N N . ASN A 1 203 ? -29.336 2.126 24.419 1.00 51.78 203 ASN A N 1
ATOM 1607 C CA . ASN A 1 203 ? -30.295 2.033 25.531 1.00 51.78 203 ASN A CA 1
ATOM 1608 C C . ASN A 1 203 ? -30.979 0.707 25.915 1.00 51.78 203 ASN A C 1
ATOM 1610 O O . ASN A 1 203 ? -31.770 0.714 26.858 1.00 51.78 203 ASN A O 1
ATOM 1614 N N . GLN A 1 204 ? -30.664 -0.442 25.322 1.00 54.41 204 GLN A N 1
ATOM 1615 C CA . GLN A 1 204 ? -31.242 -1.734 25.737 1.00 54.41 204 GLN A CA 1
ATOM 1616 C C . GLN A 1 204 ? -30.587 -2.321 27.007 1.00 54.41 204 GLN A C 1
ATOM 1618 O O . GLN A 1 204 ? -30.303 -3.513 27.086 1.00 54.41 204 GLN A O 1
ATOM 1623 N N . GLY A 1 205 ? -30.297 -1.489 28.012 1.00 52.53 205 GLY A N 1
ATOM 1624 C CA . GLY A 1 205 ? -29.735 -1.934 29.294 1.00 52.53 205 GLY A CA 1
ATOM 1625 C C . GLY A 1 205 ? -28.258 -2.355 29.262 1.00 52.53 205 GLY A C 1
ATOM 1626 O O . GLY A 1 205 ? -27.739 -2.816 30.276 1.00 52.53 205 GLY A O 1
ATOM 1627 N N . GLN A 1 206 ? -27.553 -2.180 28.139 1.00 57.84 206 GLN A N 1
ATOM 1628 C CA . GLN A 1 206 ? -26.110 -2.419 28.067 1.00 57.84 206 GLN A CA 1
ATOM 1629 C C . GLN A 1 206 ? -25.323 -1.255 28.685 1.00 57.84 206 GLN A C 1
ATOM 1631 O O . GLN A 1 206 ? -25.286 -0.144 28.162 1.00 57.84 206 GLN A O 1
ATOM 1636 N N . THR A 1 207 ? -24.648 -1.532 29.800 1.00 62.19 207 THR A N 1
ATOM 1637 C CA . THR A 1 207 ? -23.759 -0.602 30.512 1.00 62.19 207 THR A CA 1
ATOM 1638 C C . THR A 1 207 ? -22.317 -0.731 30.019 1.00 62.19 207 THR A C 1
ATOM 1640 O O . THR A 1 207 ? -21.402 -0.960 30.815 1.00 62.19 207 THR A O 1
ATOM 1643 N N . ALA A 1 208 ? -22.093 -0.668 28.705 1.00 67.75 208 ALA A N 1
ATOM 1644 C CA . ALA A 1 208 ? -20.728 -0.716 28.194 1.00 67.75 208 ALA A CA 1
ATOM 1645 C C . ALA A 1 208 ? -19.934 0.477 28.757 1.00 67.75 208 ALA A C 1
ATOM 1647 O O . ALA A 1 208 ? -20.393 1.620 28.711 1.00 67.75 208 ALA A O 1
ATOM 1648 N N . ALA A 1 209 ? -18.755 0.215 29.322 1.00 81.00 209 ALA A N 1
ATOM 1649 C CA . ALA A 1 209 ? -17.829 1.269 29.742 1.00 81.00 209 ALA A CA 1
ATOM 1650 C C . ALA A 1 209 ? -16.939 1.729 28.575 1.00 81.00 209 ALA A C 1
ATOM 1652 O O . ALA A 1 209 ? -16.411 2.846 28.581 1.00 81.00 209 ALA A O 1
ATOM 1653 N N . GLU A 1 210 ? -16.786 0.866 27.570 1.00 90.88 210 GLU A N 1
ATOM 1654 C CA . GLU A 1 210 ? -15.887 1.040 26.442 1.00 90.88 210 GLU A CA 1
ATOM 1655 C C . GLU A 1 210 ? -16.599 0.752 25.114 1.00 90.88 210 GLU A C 1
ATOM 1657 O O . GLU A 1 210 ? -17.602 0.039 25.042 1.00 90.88 210 GLU A O 1
ATOM 1662 N N . VAL A 1 211 ? -16.059 1.332 24.049 1.00 93.81 211 VAL A N 1
ATOM 1663 C CA . VAL A 1 211 ? -16.496 1.150 22.669 1.00 93.81 211 VAL A CA 1
ATOM 1664 C C . VAL A 1 211 ? -15.271 0.981 21.778 1.00 93.81 211 VAL A C 1
ATOM 1666 O O . VAL A 1 211 ? -14.256 1.660 21.947 1.00 93.81 211 VAL A O 1
ATOM 1669 N N . TRP A 1 212 ? -15.362 0.078 20.813 1.00 97.19 212 TRP A N 1
ATOM 1670 C CA . TRP A 1 212 ? -14.397 -0.061 19.734 1.00 97.19 212 TRP A CA 1
ATOM 1671 C C . TRP A 1 212 ? -14.753 0.914 18.619 1.00 97.19 212 TRP A C 1
ATOM 1673 O O . TRP A 1 212 ? -15.675 0.684 17.837 1.00 97.19 212 TRP A O 1
ATOM 1683 N N . ARG A 1 213 ? -14.031 2.033 18.553 1.00 97.25 213 ARG A N 1
ATOM 1684 C CA . ARG A 1 213 ? -14.194 3.010 17.478 1.00 97.25 213 ARG A CA 1
ATOM 1685 C C . ARG A 1 213 ? -13.407 2.590 16.258 1.00 97.25 213 ARG A C 1
ATOM 1687 O O . ARG A 1 213 ? -12.243 2.210 16.364 1.00 97.25 213 ARG A O 1
ATOM 1694 N N . LEU A 1 214 ? -14.028 2.699 15.093 1.00 98.25 214 LEU A N 1
ATOM 1695 C CA . LEU A 1 214 ? -13.324 2.552 13.830 1.00 98.25 214 LEU A CA 1
ATOM 1696 C C . LEU A 1 214 ? -12.634 3.881 13.535 1.00 98.25 214 LEU A C 1
ATOM 1698 O O . LEU A 1 214 ? -13.291 4.838 13.136 1.00 98.25 214 LEU A O 1
ATOM 1702 N N . ILE A 1 215 ? -11.323 3.948 13.750 1.00 98.25 215 ILE A N 1
ATOM 1703 C CA . ILE A 1 215 ? -10.566 5.203 13.637 1.00 98.25 215 ILE A CA 1
ATOM 1704 C C . ILE A 1 215 ? -9.919 5.389 12.265 1.00 98.25 215 ILE A C 1
ATOM 1706 O O . ILE A 1 215 ? -9.492 6.494 11.927 1.00 98.25 215 ILE A O 1
ATOM 1710 N N . GLY A 1 216 ? -9.861 4.334 11.450 1.00 98.00 216 GLY A N 1
ATOM 1711 C CA . GLY A 1 216 ? -9.372 4.466 10.090 1.00 98.00 216 GLY A CA 1
ATOM 1712 C C . GLY A 1 216 ? -9.695 3.296 9.171 1.00 98.00 216 GLY A C 1
ATOM 1713 O O . GLY A 1 216 ? -9.650 2.133 9.569 1.00 98.00 216 GLY A O 1
ATOM 1714 N N . VAL A 1 217 ? -9.974 3.623 7.913 1.00 98.38 217 VAL A N 1
ATOM 1715 C CA . VAL A 1 217 ? -10.025 2.704 6.781 1.00 98.38 217 VAL A CA 1
ATOM 1716 C C . VAL A 1 217 ? -9.201 3.290 5.646 1.00 98.38 217 VAL A C 1
ATOM 1718 O O . VAL A 1 217 ? -9.379 4.444 5.248 1.00 98.38 217 VAL A O 1
ATOM 1721 N N . ARG A 1 218 ? -8.290 2.480 5.115 1.00 95.62 218 ARG A N 1
ATOM 1722 C CA . ARG A 1 218 ? -7.455 2.832 3.977 1.00 95.62 218 ARG A CA 1
ATOM 1723 C C . ARG A 1 218 ? -7.638 1.834 2.849 1.00 95.62 218 ARG A C 1
ATOM 1725 O O . ARG A 1 218 ? -7.409 0.650 3.063 1.00 95.62 218 ARG A O 1
ATOM 1732 N N . GLN A 1 219 ? -7.958 2.299 1.648 1.00 94.31 219 GLN A N 1
ATOM 1733 C CA . GLN A 1 219 ? -7.699 1.532 0.435 1.00 94.31 219 GLN A CA 1
ATOM 1734 C C . GLN A 1 219 ? -6.192 1.543 0.173 1.00 94.31 219 GLN A C 1
ATOM 1736 O O . GLN A 1 219 ? -5.581 2.611 0.079 1.00 94.31 219 GLN A O 1
ATOM 1741 N N . LEU A 1 220 ? -5.614 0.349 0.084 1.00 91.25 220 LEU A N 1
ATOM 1742 C CA . LEU A 1 220 ? -4.206 0.141 -0.216 1.00 91.25 220 LEU A CA 1
ATOM 1743 C C . LEU A 1 220 ? -3.966 0.248 -1.723 1.00 91.25 220 LEU A C 1
ATOM 1745 O O . LEU A 1 220 ? -4.808 -0.170 -2.524 1.00 91.25 220 LEU A O 1
ATOM 1749 N N . THR A 1 221 ? -2.807 0.774 -2.109 1.00 84.06 221 THR A N 1
ATOM 1750 C CA . THR A 1 221 ? -2.331 0.687 -3.494 1.00 84.06 221 THR A CA 1
ATOM 1751 C C . THR A 1 221 ? -2.056 -0.770 -3.877 1.00 84.06 221 THR A C 1
ATOM 1753 O O . THR A 1 221 ? -1.906 -1.646 -3.018 1.00 84.06 221 THR A O 1
ATOM 1756 N N . ALA A 1 222 ? -1.954 -1.046 -5.180 1.00 79.06 222 ALA A N 1
ATOM 1757 C CA . ALA A 1 222 ? -1.588 -2.378 -5.663 1.00 79.06 222 ALA A CA 1
ATOM 1758 C C . ALA A 1 222 ? -0.234 -2.847 -5.097 1.00 79.06 222 ALA A C 1
ATOM 1760 O O . ALA A 1 222 ? -0.076 -4.029 -4.790 1.00 79.06 222 ALA A O 1
ATOM 1761 N N . VAL A 1 223 ? 0.715 -1.922 -4.909 1.00 72.12 223 VAL A N 1
ATOM 1762 C CA . VAL A 1 223 ? 2.035 -2.200 -4.322 1.00 72.12 223 VAL A CA 1
ATOM 1763 C C . VAL A 1 223 ? 1.921 -2.473 -2.823 1.00 72.12 223 VAL A C 1
ATOM 1765 O O . VAL A 1 223 ? 2.395 -3.509 -2.361 1.00 72.12 223 VAL A O 1
ATOM 1768 N N . GLU A 1 224 ? 1.208 -1.622 -2.076 1.00 82.12 224 GLU A N 1
ATOM 1769 C CA . GLU A 1 224 ? 0.963 -1.820 -0.641 1.00 82.12 224 GLU A CA 1
ATOM 1770 C C . GLU A 1 224 ? 0.329 -3.196 -0.379 1.00 82.12 224 GLU A C 1
ATOM 1772 O O . GLU A 1 224 ? 0.821 -3.966 0.443 1.00 82.12 224 GLU A O 1
ATOM 1777 N N . GLY A 1 225 ? -0.728 -3.542 -1.118 1.00 84.00 225 GLY A N 1
ATOM 1778 C CA . GLY A 1 225 ? -1.428 -4.822 -0.989 1.00 84.00 225 GLY A CA 1
ATOM 1779 C C . GLY A 1 225 ? -0.705 -6.023 -1.612 1.00 84.00 225 GLY A C 1
ATOM 1780 O O . GLY A 1 225 ? -1.218 -7.141 -1.535 1.00 84.00 225 GLY A O 1
ATOM 1781 N N . GLY A 1 226 ? 0.445 -5.827 -2.268 1.00 78.62 226 GLY A N 1
ATOM 1782 C CA . GLY A 1 226 ? 1.172 -6.884 -2.977 1.00 78.62 226 GLY A CA 1
ATOM 1783 C C . GLY A 1 226 ? 0.345 -7.569 -4.072 1.00 78.62 226 GLY A C 1
ATOM 1784 O O . GLY A 1 226 ? 0.436 -8.783 -4.236 1.00 78.62 226 GLY A O 1
ATOM 1785 N N . SER A 1 227 ? -0.514 -6.812 -4.767 1.00 76.00 227 SER A N 1
ATOM 1786 C CA . SER A 1 227 ? -1.509 -7.295 -5.744 1.00 76.00 227 SER A CA 1
ATOM 1787 C C . SER A 1 227 ? -2.507 -8.325 -5.199 1.00 76.00 227 SER A C 1
ATOM 1789 O O . SER A 1 227 ? -3.164 -9.033 -5.962 1.00 76.00 227 SER A O 1
ATOM 1791 N N . LYS A 1 228 ? -2.636 -8.425 -3.873 1.00 85.94 228 LYS A N 1
ATOM 1792 C CA . LYS A 1 228 ? -3.599 -9.315 -3.232 1.00 85.94 228 LYS A CA 1
ATOM 1793 C C . LYS A 1 228 ? -4.944 -8.612 -3.037 1.00 85.94 228 LYS A C 1
ATOM 1795 O O . LYS A 1 228 ? -5.075 -7.397 -3.183 1.00 85.94 228 LYS A O 1
ATOM 1800 N N . GLN A 1 229 ? -5.944 -9.406 -2.673 1.00 92.81 229 GLN A N 1
ATOM 1801 C CA . GLN A 1 229 ? -7.294 -8.964 -2.334 1.00 92.81 229 GLN A CA 1
ATOM 1802 C C . GLN A 1 229 ? -7.553 -9.302 -0.863 1.00 92.81 229 GLN A C 1
ATOM 1804 O O . GLN A 1 229 ? -8.215 -10.289 -0.556 1.00 92.81 229 GLN A O 1
ATOM 1809 N N . TYR A 1 230 ? -6.958 -8.542 0.057 1.00 96.50 230 TYR A N 1
ATOM 1810 C CA . TYR A 1 230 ? -7.138 -8.747 1.495 1.00 96.50 230 TYR A CA 1
ATOM 1811 C C . TYR A 1 230 ? -7.678 -7.503 2.182 1.00 96.50 230 TYR A C 1
ATOM 1813 O O . TYR A 1 230 ? -7.327 -6.366 1.876 1.00 96.50 230 TYR A O 1
ATOM 1821 N N . LEU A 1 231 ? -8.491 -7.755 3.190 1.00 97.62 231 LEU A N 1
ATOM 1822 C CA . LEU A 1 231 ? -8.750 -6.833 4.269 1.00 97.62 231 LEU A CA 1
ATOM 1823 C C . LEU A 1 231 ? -7.755 -7.136 5.393 1.00 97.62 231 LEU A C 1
ATOM 1825 O O . LEU A 1 231 ? -7.778 -8.231 5.944 1.00 97.62 231 LEU A O 1
ATOM 1829 N N . TYR A 1 232 ? -6.892 -6.187 5.724 1.00 97.88 232 TYR A N 1
ATOM 1830 C CA . TYR A 1 232 ? -5.964 -6.219 6.850 1.00 97.88 232 TYR A CA 1
ATOM 1831 C C . TYR A 1 232 ? -6.590 -5.456 8.016 1.00 97.88 232 TYR A C 1
ATOM 1833 O O . TYR A 1 232 ? -7.005 -4.314 7.837 1.00 97.88 232 TYR A O 1
ATOM 1841 N N . ILE A 1 233 ? -6.671 -6.064 9.197 1.00 98.44 233 ILE A N 1
ATOM 1842 C CA . ILE A 1 233 ? -7.349 -5.476 10.356 1.00 98.44 233 ILE A CA 1
ATOM 1843 C C . ILE A 1 233 ? -6.391 -5.417 11.535 1.00 98.44 233 ILE A C 1
ATOM 1845 O O . ILE A 1 233 ? -5.755 -6.417 11.860 1.00 98.44 233 ILE A O 1
ATOM 1849 N N . ASP A 1 234 ? -6.333 -4.269 12.198 1.00 98.25 234 ASP A N 1
ATOM 1850 C CA . ASP A 1 234 ? -5.637 -4.085 13.463 1.00 98.25 234 ASP A CA 1
ATOM 1851 C C . ASP A 1 234 ? -6.574 -3.565 14.550 1.00 98.25 234 ASP A C 1
ATOM 1853 O O . ASP A 1 234 ? -7.510 -2.803 14.295 1.00 98.25 234 ASP A O 1
ATOM 1857 N N . LEU A 1 235 ? -6.265 -3.963 15.782 1.00 98.19 235 LEU A N 1
ATOM 1858 C CA . LEU A 1 235 ? -6.924 -3.518 17.001 1.00 98.19 235 LEU A CA 1
ATOM 1859 C C . LEU A 1 235 ? -5.876 -2.869 17.904 1.00 98.19 235 LEU A C 1
ATOM 1861 O O . LEU A 1 235 ? -4.805 -3.448 18.116 1.00 98.19 235 LEU A O 1
ATOM 1865 N N . VAL A 1 236 ? -6.181 -1.693 18.445 1.00 98.00 236 VAL A N 1
ATOM 1866 C CA . VAL A 1 236 ? -5.334 -0.995 19.417 1.00 98.00 236 VAL A CA 1
ATOM 1867 C C . VAL A 1 236 ? -6.121 -0.576 20.653 1.00 98.00 236 VAL A C 1
ATOM 1869 O O . VAL A 1 236 ? -7.327 -0.338 20.594 1.00 98.00 236 VAL A O 1
ATOM 1872 N N . ASP A 1 237 ? -5.448 -0.495 21.793 1.00 97.06 237 ASP A N 1
ATOM 1873 C CA . ASP A 1 237 ? -6.050 -0.030 23.034 1.00 97.06 237 ASP A CA 1
ATOM 1874 C C . ASP A 1 237 ? -6.166 1.508 23.069 1.00 97.06 237 ASP A C 1
ATOM 1876 O O . ASP A 1 237 ? -5.805 2.230 22.133 1.00 97.06 237 ASP A O 1
ATOM 1880 N N . GLN A 1 238 ? -6.650 2.025 24.196 1.00 96.50 238 GLN A N 1
ATOM 1881 C CA . GLN A 1 238 ? -6.786 3.461 24.454 1.00 96.50 238 GLN A CA 1
ATOM 1882 C C . GLN A 1 238 ? -5.465 4.251 24.369 1.00 96.50 238 GLN A C 1
ATOM 1884 O O . GLN A 1 238 ? -5.498 5.461 24.171 1.00 96.50 238 GLN A O 1
ATOM 1889 N N . ASN A 1 239 ? -4.314 3.582 24.484 1.00 96.25 239 ASN A N 1
ATOM 1890 C CA . ASN A 1 239 ? -2.980 4.173 24.372 1.00 96.25 239 ASN A CA 1
ATOM 1891 C C . ASN A 1 239 ? -2.362 3.966 22.976 1.00 96.25 239 ASN A C 1
ATOM 1893 O O . ASN A 1 239 ? -1.197 4.300 22.763 1.00 96.25 239 ASN A O 1
ATOM 1897 N N . GLY A 1 240 ? -3.109 3.381 22.033 1.00 95.94 240 GLY A N 1
ATOM 1898 C CA . GLY A 1 240 ? -2.623 3.051 20.695 1.00 95.94 240 GLY A CA 1
ATOM 1899 C C . GLY A 1 240 ? -1.743 1.798 20.643 1.00 95.94 240 GLY A C 1
ATOM 1900 O O . GLY A 1 240 ? -1.150 1.521 19.600 1.00 95.94 240 GLY A O 1
ATOM 1901 N N . GLN A 1 241 ? -1.650 1.028 21.733 1.00 96.44 241 GLN A N 1
ATOM 1902 C CA . GLN A 1 241 ? -0.865 -0.204 21.763 1.00 96.44 241 GLN A CA 1
ATOM 1903 C C . GLN A 1 241 ? -1.627 -1.348 21.089 1.00 96.44 241 GLN A C 1
ATOM 1905 O O . GLN A 1 241 ? -2.831 -1.484 21.316 1.00 96.44 241 GLN A O 1
ATOM 1910 N N . PRO A 1 242 ? -0.966 -2.190 20.273 1.00 96.31 242 PRO A N 1
ATOM 1911 C CA . PRO A 1 242 ? -1.621 -3.318 19.621 1.00 96.31 242 PRO A CA 1
ATOM 1912 C C . PRO A 1 242 ? -2.258 -4.272 20.634 1.00 96.31 242 PRO A C 1
ATOM 1914 O O . PRO A 1 242 ? -1.600 -4.743 21.559 1.00 96.31 242 PRO A O 1
ATOM 1917 N N . VAL A 1 243 ? -3.529 -4.604 20.423 1.00 96.44 243 VAL A N 1
ATOM 1918 C CA . VAL A 1 243 ? -4.238 -5.620 21.206 1.00 96.44 243 VAL A CA 1
ATOM 1919 C C . VAL A 1 243 ? -4.106 -6.960 20.495 1.00 96.44 243 VAL A C 1
ATOM 1921 O O . VAL A 1 243 ? -4.329 -7.051 19.284 1.00 96.44 243 VAL A O 1
ATOM 1924 N N . ARG A 1 244 ? -3.692 -7.991 21.239 1.00 95.56 244 ARG A N 1
ATOM 1925 C CA . ARG A 1 244 ? -3.449 -9.348 20.737 1.00 95.56 244 ARG A CA 1
ATOM 1926 C C . ARG A 1 244 ? -3.970 -10.399 21.715 1.00 95.56 244 ARG A C 1
ATOM 1928 O O . ARG A 1 244 ? -4.022 -10.142 22.916 1.00 95.56 244 ARG A O 1
ATOM 1935 N N . GLY A 1 245 ? -4.309 -11.586 21.213 1.00 92.38 245 GLY A N 1
ATOM 1936 C CA . GLY A 1 245 ? -4.690 -12.740 22.036 1.00 92.38 245 GLY A CA 1
ATOM 1937 C C . GLY A 1 245 ? -6.063 -13.331 21.707 1.00 92.38 245 GLY A C 1
ATOM 1938 O O . GLY A 1 245 ? -6.512 -13.301 20.565 1.00 92.38 245 GLY A O 1
ATOM 1939 N N . ALA A 1 246 ? -6.709 -13.937 22.710 1.00 84.31 246 ALA A N 1
ATOM 1940 C CA . ALA A 1 246 ? -7.950 -14.699 22.527 1.00 84.31 246 ALA A CA 1
ATOM 1941 C C . ALA A 1 246 ? -9.219 -13.834 22.412 1.00 84.31 246 ALA A C 1
ATOM 1943 O O . ALA A 1 246 ? -10.195 -14.282 21.817 1.00 84.31 246 ALA A O 1
ATOM 1944 N N . ALA A 1 247 ? -9.205 -12.628 22.979 1.00 91.19 247 ALA A N 1
ATOM 1945 C CA . ALA A 1 247 ? -10.263 -11.627 22.887 1.00 91.19 247 ALA A CA 1
ATOM 1946 C C . ALA A 1 247 ? -9.620 -10.22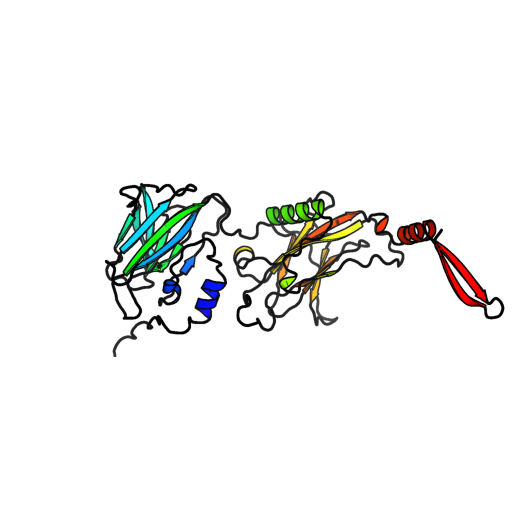7 22.917 1.00 91.19 247 ALA A C 1
ATOM 1948 O O . ALA A 1 247 ? -8.549 -10.084 23.521 1.00 91.19 247 ALA A O 1
ATOM 1949 N N . PRO A 1 248 ? -10.227 -9.201 22.298 1.00 96.38 248 PRO A N 1
ATOM 1950 C CA . PRO A 1 248 ? -11.449 -9.218 21.477 1.00 96.38 248 PRO A CA 1
ATOM 1951 C C . PRO A 1 248 ? -11.296 -10.024 20.172 1.00 96.38 248 PRO A C 1
ATOM 1953 O O . PRO A 1 248 ? -10.183 -10.374 19.786 1.00 96.38 248 PRO A O 1
ATOM 1956 N N . LEU A 1 249 ? -12.405 -10.317 19.486 1.00 98.00 249 LEU A N 1
ATOM 1957 C CA . LEU A 1 249 ? -12.421 -11.010 18.190 1.00 98.00 249 LEU A CA 1
ATOM 1958 C C . LEU A 1 249 ? -12.755 -10.047 17.044 1.00 98.00 249 LEU A C 1
ATOM 1960 O O . LEU A 1 249 ? -13.545 -9.120 17.201 1.00 98.00 249 LEU A O 1
ATOM 1964 N N . ILE A 1 250 ? -12.194 -10.300 15.864 1.00 98.25 250 ILE A N 1
ATOM 1965 C CA . ILE A 1 250 ? -12.516 -9.594 14.621 1.00 98.25 250 ILE A CA 1
ATOM 1966 C C . ILE A 1 250 ? -13.672 -10.337 13.951 1.00 98.25 250 ILE A C 1
ATOM 1968 O O . ILE A 1 250 ? -13.488 -11.421 13.393 1.00 98.25 250 ILE A O 1
ATOM 1972 N N . ALA A 1 251 ? -14.872 -9.775 14.022 1.00 98.12 251 ALA A N 1
ATOM 1973 C CA . ALA A 1 251 ? -16.070 -10.345 13.423 1.00 98.12 251 ALA A CA 1
ATOM 1974 C C . ALA A 1 251 ? -16.322 -9.741 12.038 1.00 98.12 251 ALA A C 1
ATOM 1976 O O . ALA A 1 251 ? -15.985 -8.589 11.764 1.00 98.12 251 ALA A O 1
ATOM 1977 N N . TRP A 1 252 ? -16.898 -10.534 11.138 1.00 98.25 252 TRP A N 1
ATOM 1978 C CA . TRP A 1 252 ? -17.132 -10.110 9.764 1.00 98.25 252 TRP A CA 1
ATOM 1979 C C . TRP A 1 252 ? -18.298 -10.863 9.127 1.00 98.25 252 TRP A C 1
ATOM 1981 O O . TRP A 1 252 ? -18.754 -11.898 9.612 1.00 98.25 252 TRP A O 1
ATOM 1991 N N . THR A 1 253 ? -18.800 -10.320 8.025 1.00 97.88 253 THR A N 1
ATOM 1992 C CA . THR A 1 253 ? -19.820 -10.940 7.177 1.00 97.88 253 THR A CA 1
ATOM 1993 C C . THR A 1 253 ? -19.693 -10.413 5.749 1.00 97.88 253 THR A C 1
ATOM 1995 O O . THR A 1 253 ? -18.928 -9.480 5.500 1.00 97.88 253 THR A O 1
ATOM 1998 N N . TRP A 1 254 ? -20.453 -10.971 4.810 1.00 97.38 254 TRP A N 1
ATOM 1999 C CA . TRP A 1 254 ? -20.563 -10.444 3.451 1.00 97.38 254 TRP A CA 1
ATOM 2000 C C . TRP A 1 254 ? -22.019 -10.256 3.021 1.00 97.38 254 TRP A C 1
ATOM 2002 O O . TRP A 1 254 ? -22.935 -10.878 3.563 1.00 97.38 254 TRP A O 1
ATOM 2012 N N . GLU A 1 255 ? -22.232 -9.377 2.043 1.00 96.25 255 GLU A N 1
ATOM 2013 C CA . GLU A 1 255 ? -23.535 -9.175 1.408 1.00 96.25 255 GLU A CA 1
ATOM 2014 C C . GLU A 1 255 ? -24.022 -10.474 0.747 1.00 96.25 255 GLU A C 1
ATOM 2016 O O . GLU A 1 255 ? -23.299 -11.099 -0.027 1.00 96.25 255 GLU A O 1
ATOM 2021 N N . GLY A 1 256 ? -25.253 -10.886 1.060 1.00 95.94 256 GLY A N 1
ATOM 2022 C CA . GLY A 1 256 ? -25.845 -12.124 0.545 1.00 95.94 256 GLY A CA 1
ATOM 2023 C C . GLY A 1 256 ? -25.482 -13.393 1.323 1.00 95.94 256 GLY A C 1
ATOM 2024 O O . GLY A 1 256 ? -25.956 -14.465 0.946 1.00 95.94 256 GLY A O 1
ATOM 2025 N N . ARG A 1 257 ? -24.701 -13.293 2.412 1.00 97.06 257 ARG A N 1
ATOM 2026 C CA . ARG A 1 257 ? -24.435 -14.425 3.310 1.00 97.06 257 ARG A CA 1
ATOM 2027 C C . ARG A 1 257 ? -25.741 -15.022 3.839 1.00 97.06 257 ARG A C 1
ATOM 2029 O O . ARG A 1 257 ? -26.573 -14.315 4.410 1.00 97.06 257 ARG A O 1
ATOM 2036 N N . ARG A 1 258 ? -25.893 -16.337 3.711 1.00 97.19 258 ARG A N 1
ATOM 2037 C CA . ARG A 1 258 ? -27.016 -17.103 4.269 1.00 97.19 258 ARG A CA 1
ATOM 2038 C C . ARG A 1 258 ? -26.750 -17.476 5.725 1.00 97.19 258 ARG A C 1
ATOM 2040 O O . ARG A 1 258 ? -25.606 -17.615 6.148 1.00 97.19 258 ARG A O 1
ATOM 2047 N N . ALA A 1 259 ? -27.813 -17.714 6.490 1.00 93.44 259 ALA A N 1
ATOM 2048 C CA . ALA A 1 259 ? -27.703 -18.067 7.909 1.00 93.44 259 ALA A CA 1
ATOM 2049 C C . ALA A 1 259 ? -26.880 -19.348 8.168 1.00 93.44 259 ALA A C 1
ATOM 2051 O O . ALA A 1 259 ? -26.239 -19.462 9.209 1.00 93.44 259 ALA A O 1
ATOM 2052 N N . ASN A 1 260 ? -26.875 -20.294 7.223 1.00 95.25 260 ASN A N 1
ATOM 2053 C CA . ASN A 1 260 ? -26.115 -21.543 7.315 1.00 95.25 260 ASN A CA 1
ATOM 2054 C C . ASN A 1 260 ? -24.663 -21.432 6.818 1.00 95.25 260 ASN A C 1
ATOM 2056 O O . ASN A 1 260 ? -23.910 -22.396 6.930 1.00 95.25 260 ASN A O 1
ATOM 2060 N N . GLU A 1 261 ? -24.258 -20.292 6.259 1.00 95.88 261 GLU A N 1
ATOM 2061 C CA . GLU A 1 261 ? -22.875 -20.050 5.856 1.00 95.88 261 GLU A CA 1
ATOM 2062 C C . GLU A 1 261 ? -22.093 -19.489 7.044 1.00 95.88 261 GLU A C 1
ATOM 2064 O O . GLU A 1 261 ? -22.537 -18.562 7.727 1.00 95.88 261 GLU A O 1
ATOM 2069 N N . ALA A 1 262 ? -20.911 -20.035 7.314 1.00 96.06 262 ALA A N 1
ATOM 2070 C CA . ALA A 1 262 ? -20.092 -19.603 8.439 1.00 96.06 262 ALA A CA 1
ATOM 2071 C C . ALA A 1 262 ? -19.257 -18.361 8.081 1.00 96.06 262 ALA A C 1
ATOM 2073 O O . ALA A 1 262 ? -18.559 -18.347 7.073 1.00 96.06 262 ALA A O 1
ATOM 2074 N N . ALA A 1 263 ? -19.280 -17.350 8.953 1.00 96.56 263 ALA A N 1
ATOM 2075 C CA . ALA A 1 263 ? -18.294 -16.267 8.988 1.00 96.56 263 ALA A CA 1
ATOM 2076 C C . ALA A 1 263 ? -17.683 -16.238 10.398 1.00 96.56 263 ALA A C 1
ATOM 2078 O O . ALA A 1 263 ? -18.116 -15.455 11.248 1.00 96.56 263 ALA A O 1
ATOM 2079 N N . PRO A 1 264 ? -16.784 -17.187 10.713 1.00 97.00 264 PRO A N 1
ATOM 2080 C CA . PRO A 1 264 ? -16.237 -17.301 12.055 1.00 97.00 264 PRO A CA 1
ATOM 2081 C C . PRO A 1 264 ? -15.405 -16.050 12.388 1.00 97.00 264 PRO A C 1
ATOM 2083 O O . PRO A 1 264 ? -14.582 -15.635 11.562 1.00 97.00 264 PRO A O 1
ATOM 2086 N N . PRO A 1 265 ? -15.589 -15.447 13.578 1.00 97.50 265 PRO A N 1
ATOM 2087 C CA . PRO A 1 265 ? -14.723 -14.373 14.042 1.00 97.50 265 PRO A CA 1
ATOM 2088 C C . PRO A 1 265 ? -13.269 -14.840 14.172 1.00 97.50 265 PRO A C 1
ATOM 2090 O O . PRO A 1 265 ? -12.996 -15.991 14.516 1.00 97.50 265 PRO A O 1
ATOM 2093 N N . MET A 1 266 ? -12.333 -13.934 13.917 1.00 97.69 266 MET A N 1
ATOM 2094 C CA . MET A 1 266 ? -10.895 -14.192 13.927 1.00 97.69 266 MET A CA 1
ATOM 2095 C C . MET A 1 266 ? -10.248 -13.665 15.209 1.00 97.69 266 MET A C 1
ATOM 2097 O O . MET A 1 266 ? -10.636 -12.618 15.725 1.00 97.69 266 MET A O 1
ATOM 2101 N N . ARG A 1 267 ? -9.236 -14.373 15.716 1.00 97.62 267 ARG A N 1
ATOM 2102 C CA . ARG A 1 267 ? -8.412 -13.893 16.831 1.00 97.62 267 ARG A CA 1
ATOM 2103 C C . ARG A 1 267 ? -7.332 -12.929 16.324 1.00 97.62 267 ARG A C 1
ATOM 2105 O O . ARG A 1 267 ? -6.746 -13.202 15.281 1.00 97.62 267 ARG A O 1
ATOM 2112 N N . PRO A 1 268 ? -7.034 -11.837 17.045 1.00 96.38 268 PRO A N 1
ATOM 2113 C CA . PRO A 1 268 ? -5.908 -10.962 16.745 1.00 96.38 268 PRO A CA 1
ATOM 2114 C C . PRO A 1 268 ? -4.596 -11.594 17.247 1.00 96.38 268 PRO A C 1
ATOM 2116 O O . PRO A 1 268 ? -4.033 -11.152 18.245 1.00 96.38 268 PRO A O 1
ATOM 2119 N N . ASP A 1 269 ? -4.122 -12.671 16.628 1.00 95.38 269 ASP A N 1
ATOM 2120 C CA . ASP A 1 269 ? -2.996 -13.479 17.134 1.00 95.38 269 ASP A CA 1
ATOM 2121 C C . ASP A 1 269 ? -1.679 -13.296 16.363 1.00 95.38 269 ASP A C 1
ATOM 2123 O O . ASP A 1 269 ? -0.646 -13.854 16.741 1.00 95.38 269 ASP A O 1
ATOM 2127 N N . LYS A 1 270 ? -1.680 -12.461 15.323 1.00 93.06 270 LYS A N 1
ATOM 2128 C CA . LYS A 1 270 ? -0.487 -12.176 14.520 1.00 93.06 270 LYS A CA 1
ATOM 2129 C C . LYS A 1 270 ? 0.547 -11.288 15.232 1.00 93.06 270 LYS A C 1
ATOM 2131 O O . LYS A 1 270 ? 0.175 -10.468 16.081 1.00 93.06 270 LYS A O 1
ATOM 2136 N N . PRO A 1 271 ? 1.841 -11.373 14.852 1.00 90.25 271 PRO A N 1
ATOM 2137 C CA . PRO A 1 271 ? 2.898 -10.520 15.399 1.00 90.25 271 PRO A CA 1
ATOM 2138 C C . PRO A 1 271 ? 2.596 -9.019 15.277 1.00 90.25 271 PRO A C 1
ATOM 2140 O O . PRO A 1 271 ? 1.848 -8.582 14.406 1.00 90.25 271 PRO A O 1
ATOM 2143 N N . ALA A 1 272 ? 3.208 -8.197 16.131 1.00 84.19 272 ALA A N 1
ATOM 2144 C CA . ALA A 1 272 ? 2.940 -6.754 16.188 1.00 84.19 272 ALA A CA 1
ATOM 2145 C C . ALA A 1 272 ? 3.332 -5.987 14.905 1.00 84.19 272 ALA A C 1
ATOM 2147 O O . ALA A 1 272 ? 2.796 -4.902 14.645 1.00 84.19 272 ALA A O 1
ATOM 2148 N N . GLN A 1 273 ? 4.267 -6.544 14.127 1.00 85.31 273 GLN A N 1
ATOM 2149 C CA . GLN A 1 273 ? 4.724 -6.020 12.837 1.00 85.31 273 GLN A CA 1
ATOM 2150 C C . GLN A 1 273 ? 3.727 -6.294 11.698 1.00 85.31 273 GLN A C 1
ATOM 2152 O O . GLN A 1 273 ? 3.811 -5.655 10.653 1.00 85.31 273 GLN A O 1
ATOM 2157 N N . GLU A 1 274 ? 2.776 -7.206 11.903 1.00 90.56 274 GLU A N 1
ATOM 2158 C CA . GLU A 1 274 ? 1.696 -7.516 10.970 1.00 90.56 274 GLU A CA 1
ATOM 2159 C C . GLU A 1 274 ? 0.355 -6.961 11.468 1.00 90.56 274 GLU A C 1
ATOM 2161 O O . GLU A 1 274 ? 0.177 -6.638 12.649 1.00 90.56 274 GLU A O 1
ATOM 2166 N N . ALA A 1 275 ? -0.616 -6.880 10.555 1.00 95.81 275 ALA A N 1
ATOM 2167 C CA . ALA A 1 275 ? -2.007 -6.661 10.927 1.00 95.81 275 ALA A CA 1
ATOM 2168 C C . ALA A 1 275 ? -2.472 -7.811 11.826 1.00 95.81 275 ALA A C 1
ATOM 2170 O O . ALA A 1 275 ? -2.150 -8.965 11.552 1.00 95.81 275 ALA A O 1
ATOM 2171 N N . ALA A 1 276 ? -3.241 -7.506 12.867 1.00 96.81 276 ALA A N 1
ATOM 2172 C CA . ALA A 1 276 ? -3.762 -8.466 13.833 1.00 96.81 276 ALA A CA 1
ATOM 2173 C C . ALA A 1 276 ? -4.521 -9.628 13.178 1.00 96.81 276 ALA A C 1
ATOM 2175 O O . ALA A 1 276 ? -4.442 -10.755 13.657 1.00 96.81 276 ALA A O 1
ATOM 2176 N N . GLY A 1 277 ? -5.223 -9.354 12.077 1.00 96.56 277 GLY A N 1
ATOM 2177 C CA . GLY A 1 277 ? -5.907 -10.349 11.263 1.00 96.56 277 GLY A CA 1
ATOM 2178 C C . GLY A 1 277 ? -5.959 -9.953 9.790 1.00 96.56 277 GLY A C 1
ATOM 2179 O O . GLY A 1 277 ? -5.713 -8.802 9.419 1.00 96.56 277 GLY A O 1
ATOM 2180 N N . ASN A 1 278 ? -6.289 -10.917 8.932 1.00 96.88 278 ASN A N 1
ATOM 2181 C CA . ASN A 1 278 ? -6.559 -10.661 7.522 1.00 96.88 278 ASN A CA 1
ATOM 2182 C C . ASN A 1 278 ? -7.707 -11.529 6.999 1.00 96.88 278 ASN A C 1
ATOM 2184 O O . ASN A 1 278 ? -7.768 -12.721 7.277 1.00 96.88 278 ASN A O 1
ATOM 2188 N N . ILE A 1 279 ? -8.588 -10.941 6.193 1.00 97.31 279 ILE A N 1
ATOM 2189 C CA . ILE A 1 279 ? -9.720 -11.622 5.552 1.00 97.31 279 ILE A CA 1
ATOM 2190 C C . ILE A 1 279 ? -9.527 -11.535 4.038 1.00 97.31 279 ILE A C 1
ATOM 2192 O O . ILE A 1 279 ? -9.294 -10.450 3.506 1.00 97.31 279 ILE A O 1
ATOM 2196 N N . GLY A 1 280 ? -9.577 -12.672 3.343 1.00 96.12 280 GLY A N 1
ATOM 2197 C CA . GLY A 1 280 ? -9.540 -12.692 1.879 1.00 96.12 280 GLY A CA 1
ATOM 2198 C C . GLY A 1 280 ? -10.826 -12.105 1.300 1.00 96.12 280 GLY A C 1
ATOM 2199 O O . GLY A 1 280 ? -11.916 -12.419 1.769 1.00 96.12 280 GLY A O 1
ATOM 2200 N N . LEU A 1 281 ? -10.696 -11.255 0.287 1.00 94.88 281 LEU A N 1
ATOM 2201 C CA . LEU A 1 281 ? -11.807 -10.648 -0.434 1.00 94.88 281 LEU A CA 1
ATOM 2202 C C . LEU A 1 281 ? -11.969 -11.365 -1.773 1.00 94.88 281 LEU A C 1
ATOM 2204 O O . LEU A 1 281 ? -11.113 -11.242 -2.647 1.00 94.88 281 LEU A O 1
ATOM 2208 N N . ALA A 1 282 ? -13.063 -12.102 -1.951 1.00 91.12 282 ALA A N 1
ATOM 2209 C CA . ALA A 1 282 ? -13.378 -12.666 -3.258 1.00 91.12 282 ALA A CA 1
ATOM 2210 C C . ALA A 1 282 ? -13.858 -11.569 -4.228 1.00 91.12 282 ALA A C 1
ATOM 2212 O O . ALA A 1 282 ? -14.396 -10.533 -3.823 1.00 91.12 282 ALA A O 1
ATOM 2213 N N . ALA A 1 283 ? -13.692 -11.800 -5.532 1.00 86.75 283 ALA A N 1
ATOM 2214 C CA . ALA A 1 283 ? -14.171 -10.880 -6.560 1.00 86.75 283 ALA A CA 1
ATOM 2215 C C . ALA A 1 283 ? -15.685 -10.622 -6.414 1.00 86.75 283 ALA A C 1
ATOM 2217 O O . ALA A 1 283 ? -16.477 -11.556 -6.301 1.00 86.75 283 ALA A O 1
ATOM 2218 N N . GLY A 1 284 ? -16.081 -9.345 -6.398 1.00 86.31 284 GLY A N 1
ATOM 2219 C CA . GLY A 1 284 ? -17.476 -8.918 -6.228 1.00 86.31 284 GLY A CA 1
ATOM 2220 C C . GLY A 1 284 ? -18.052 -9.067 -4.813 1.00 86.31 284 GLY A C 1
ATOM 2221 O O . GLY A 1 284 ? -19.169 -8.613 -4.573 1.00 86.31 284 GLY A O 1
ATOM 2222 N N . GLN A 1 285 ? -17.316 -9.653 -3.865 1.00 93.00 285 GLN A N 1
ATOM 2223 C CA . GLN A 1 285 ? -17.766 -9.785 -2.482 1.00 93.00 285 GLN A CA 1
ATOM 2224 C C . GLN A 1 285 ? -17.680 -8.434 -1.762 1.00 93.00 285 GLN A C 1
ATOM 2226 O O . GLN A 1 285 ? -16.626 -7.795 -1.766 1.00 93.00 285 GLN A O 1
ATOM 2231 N N . LYS A 1 286 ? -18.773 -8.019 -1.109 1.00 95.88 286 LYS A N 1
ATOM 2232 C CA . LYS A 1 286 ? -18.792 -6.849 -0.221 1.00 95.88 286 LYS A CA 1
ATOM 2233 C C . LYS A 1 286 ? -18.777 -7.303 1.229 1.00 95.88 286 LYS A C 1
ATOM 2235 O O . LYS A 1 286 ? -19.739 -7.917 1.687 1.00 95.88 286 LYS A O 1
ATOM 2240 N N . ILE A 1 287 ? -17.694 -7.007 1.935 1.00 97.69 287 ILE A N 1
ATOM 2241 C CA . ILE A 1 287 ? -17.495 -7.376 3.335 1.00 97.69 287 ILE A CA 1
ATOM 2242 C C . ILE A 1 287 ? -17.886 -6.223 4.264 1.00 97.69 287 ILE A C 1
ATOM 2244 O O . ILE A 1 287 ? -17.653 -5.046 3.966 1.00 97.69 287 ILE A O 1
ATOM 2248 N N . THR A 1 288 ? -18.443 -6.601 5.413 1.00 98.38 288 THR A N 1
ATOM 2249 C CA . THR A 1 288 ? -18.577 -5.750 6.596 1.00 98.38 288 THR A CA 1
ATOM 2250 C C . THR A 1 288 ? -17.767 -6.360 7.737 1.00 98.38 288 THR A C 1
ATOM 2252 O O . THR A 1 288 ? -17.840 -7.569 7.951 1.00 98.38 288 THR A O 1
ATOM 2255 N N . VAL A 1 289 ? -17.009 -5.542 8.469 1.00 98.50 289 VAL A N 1
ATOM 2256 C CA . VAL A 1 289 ? -16.145 -5.963 9.586 1.00 98.50 289 VAL A CA 1
ATOM 2257 C C . VAL A 1 289 ? -16.367 -5.083 10.818 1.00 98.50 289 VAL A C 1
ATOM 2259 O O . VAL A 1 289 ? -16.594 -3.879 10.682 1.00 98.50 289 VAL A O 1
ATOM 2262 N N . TRP A 1 290 ? -16.305 -5.682 12.006 1.00 98.44 290 TRP A N 1
ATOM 2263 C CA . TRP A 1 290 ? -16.427 -5.025 13.313 1.00 98.44 290 TRP A CA 1
ATOM 2264 C C . TRP A 1 290 ? -15.680 -5.825 14.392 1.00 98.44 290 TRP A C 1
ATOM 2266 O O . TRP A 1 290 ? -15.150 -6.909 14.133 1.00 98.44 290 TRP A O 1
ATOM 2276 N N . VAL A 1 291 ? -15.630 -5.300 15.614 1.00 98.06 291 VAL A N 1
ATOM 2277 C CA . VAL A 1 291 ? -15.025 -5.969 16.770 1.00 98.06 291 VAL A CA 1
ATOM 2278 C C . VAL A 1 291 ? -16.110 -6.598 17.641 1.00 98.06 291 VAL A C 1
ATOM 2280 O O . VAL A 1 291 ? -17.111 -5.962 17.963 1.00 98.06 291 VAL A O 1
ATOM 2283 N N . GLN A 1 292 ? -15.912 -7.852 18.036 1.00 96.50 292 GLN A N 1
ATOM 2284 C CA . GLN A 1 292 ? -16.748 -8.560 19.001 1.00 96.50 292 GLN A CA 1
ATOM 2285 C C . GLN A 1 292 ? -15.985 -8.708 20.323 1.00 96.50 292 GLN A C 1
ATOM 2287 O O . GLN A 1 292 ? -14.974 -9.409 20.387 1.00 96.50 292 GLN A O 1
ATOM 2292 N N . ASP A 1 293 ? -16.484 -8.066 21.380 1.00 94.31 293 ASP A N 1
ATOM 2293 C CA . ASP A 1 293 ? -15.807 -7.987 22.680 1.00 94.31 293 ASP A CA 1
ATOM 2294 C C . ASP A 1 293 ? -16.806 -7.945 23.849 1.00 94.31 293 ASP A C 1
ATOM 2296 O O . ASP A 1 293 ? -17.062 -6.902 24.451 1.00 94.31 293 ASP A O 1
ATOM 2300 N N . GLY A 1 294 ? -17.436 -9.086 24.143 1.00 88.94 294 GLY A N 1
ATOM 2301 C CA . GLY A 1 294 ? -18.427 -9.189 25.218 1.00 88.94 294 GLY A CA 1
ATOM 2302 C C . GLY A 1 294 ? -19.595 -8.213 25.031 1.00 88.94 294 GLY A C 1
ATOM 2303 O O . GLY A 1 294 ? -20.314 -8.297 24.040 1.00 88.94 294 GLY A O 1
ATOM 2304 N N . ASN A 1 295 ? -19.763 -7.294 25.989 1.00 83.94 295 ASN A N 1
ATOM 2305 C CA . ASN A 1 295 ? -20.807 -6.261 25.978 1.00 83.94 295 ASN A CA 1
ATOM 2306 C C . ASN A 1 295 ? -20.342 -4.920 25.381 1.00 83.94 295 ASN A C 1
ATOM 2308 O O . ASN A 1 295 ? -21.108 -3.959 25.401 1.00 83.94 295 ASN A O 1
ATOM 2312 N N . ASN A 1 296 ? -19.098 -4.818 24.903 1.00 85.31 296 ASN A N 1
ATOM 2313 C CA . ASN A 1 296 ? -18.593 -3.579 24.323 1.00 85.31 296 ASN A CA 1
ATOM 2314 C C . ASN A 1 296 ? -19.160 -3.381 22.914 1.00 85.31 296 ASN A C 1
ATOM 2316 O O . ASN A 1 296 ? -19.168 -4.294 22.086 1.00 85.31 296 ASN A O 1
ATOM 2320 N N . PHE A 1 297 ? -19.598 -2.156 22.634 1.00 90.50 297 PHE A N 1
ATOM 2321 C CA . PHE A 1 297 ? -20.059 -1.766 21.308 1.00 90.50 297 PHE A CA 1
ATOM 2322 C C . PHE A 1 297 ? -18.884 -1.655 20.334 1.00 90.50 297 PHE A C 1
ATOM 2324 O O . PHE A 1 297 ? -17.758 -1.369 20.739 1.00 90.50 297 PHE A O 1
ATOM 2331 N N . SER A 1 298 ? -19.151 -1.812 19.039 1.00 95.50 298 SER A N 1
ATOM 2332 C CA . SER A 1 298 ? -18.161 -1.583 17.989 1.00 95.50 298 SER A CA 1
ATOM 2333 C C . SER A 1 298 ? -18.780 -0.829 16.829 1.00 95.50 298 SER A C 1
ATOM 2335 O O . SER A 1 298 ? -19.863 -1.176 16.358 1.00 95.50 298 SER A O 1
ATOM 2337 N N . ASP A 1 299 ? -18.061 0.170 16.332 1.00 97.50 299 ASP A N 1
ATOM 2338 C CA . ASP A 1 299 ? -18.292 0.667 14.982 1.00 97.50 299 ASP A CA 1
ATOM 2339 C C . ASP A 1 299 ? -17.977 -0.454 13.968 1.00 97.50 299 ASP A C 1
ATOM 2341 O O . ASP A 1 299 ? -17.375 -1.478 14.307 1.00 97.50 299 ASP A O 1
ATOM 2345 N N . GLY A 1 300 ? -18.351 -0.264 12.707 1.00 97.88 300 GLY A N 1
ATOM 2346 C CA . GLY A 1 300 ? -18.048 -1.197 11.627 1.00 97.88 300 GLY A CA 1
ATOM 2347 C C . GLY A 1 300 ? -17.632 -0.498 10.340 1.00 97.88 300 GLY A C 1
ATOM 2348 O O . GLY A 1 300 ? -18.035 0.633 10.070 1.00 97.88 300 GLY A O 1
ATOM 2349 N N . ALA A 1 301 ? -16.839 -1.186 9.525 1.00 98.25 301 ALA A N 1
ATOM 2350 C CA . ALA A 1 301 ? -16.541 -0.784 8.153 1.00 98.25 301 ALA A CA 1
ATOM 2351 C C . ALA A 1 301 ? -17.360 -1.661 7.204 1.00 98.25 301 ALA A C 1
ATOM 2353 O O . ALA A 1 301 ? -17.315 -2.884 7.320 1.00 98.25 301 ALA A O 1
ATOM 2354 N N . ALA A 1 302 ? -18.099 -1.052 6.280 1.00 98.00 302 ALA A N 1
ATOM 2355 C CA . ALA A 1 302 ? -18.979 -1.742 5.338 1.00 98.00 302 ALA A CA 1
ATOM 2356 C C . ALA A 1 302 ? -18.623 -1.411 3.883 1.00 98.00 302 ALA A C 1
ATOM 2358 O O . ALA A 1 302 ? -18.016 -0.374 3.603 1.00 98.00 302 ALA A O 1
ATOM 2359 N N . ASN A 1 303 ? -19.072 -2.266 2.958 1.00 96.50 303 ASN A N 1
ATOM 2360 C CA . ASN A 1 303 ? -18.809 -2.187 1.514 1.00 96.50 303 ASN A CA 1
ATOM 2361 C C . ASN A 1 303 ? -17.324 -2.333 1.133 1.00 96.50 303 ASN A C 1
ATOM 2363 O O . ASN A 1 303 ? -16.867 -1.756 0.146 1.00 96.50 303 ASN A O 1
ATOM 2367 N N . LEU A 1 304 ? -16.562 -3.121 1.893 1.00 96.69 304 LEU A N 1
ATOM 2368 C CA . LEU A 1 304 ? -15.173 -3.447 1.566 1.00 96.69 304 LEU A CA 1
ATOM 2369 C C . LEU A 1 304 ? -15.161 -4.491 0.442 1.00 96.69 304 LEU A C 1
ATOM 2371 O O . LEU A 1 304 ? -15.586 -5.623 0.661 1.00 96.69 304 LEU A O 1
ATOM 2375 N N . GLN A 1 305 ? -14.713 -4.119 -0.760 1.00 9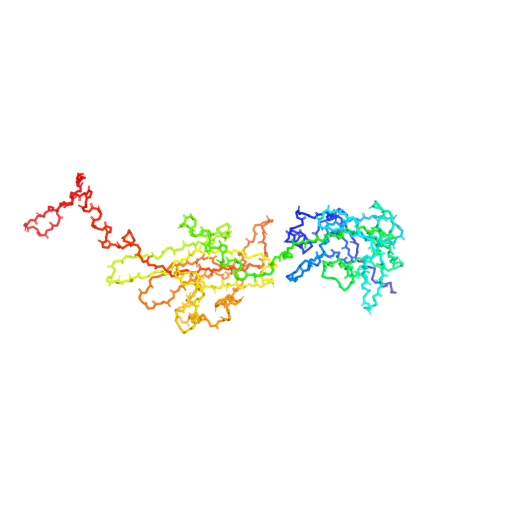4.31 305 GLN A N 1
ATOM 2376 C CA . GLN A 1 305 ? -14.764 -4.990 -1.942 1.00 94.31 305 GLN A CA 1
ATOM 2377 C C . GLN A 1 305 ? -13.464 -4.954 -2.750 1.00 94.31 305 GLN A C 1
ATOM 2379 O O . GLN A 1 305 ? -12.915 -3.884 -3.015 1.00 94.31 305 GLN A O 1
ATOM 2384 N N . ALA A 1 306 ? -12.994 -6.127 -3.178 1.00 86.62 306 ALA A N 1
ATOM 2385 C CA . ALA A 1 306 ? -11.748 -6.264 -3.933 1.00 86.62 306 ALA A CA 1
ATOM 2386 C C . ALA A 1 306 ? -11.805 -5.638 -5.329 1.00 86.62 306 ALA A C 1
ATOM 2388 O O . ALA A 1 306 ? -10.821 -5.089 -5.813 1.00 86.62 306 ALA A O 1
ATOM 2389 N N . THR A 1 307 ? -12.942 -5.734 -6.008 1.00 80.06 307 THR A N 1
ATOM 2390 C CA . THR A 1 307 ? -13.098 -5.215 -7.368 1.00 80.06 307 THR A CA 1
ATOM 2391 C C . THR A 1 307 ? -14.544 -4.772 -7.540 1.00 80.06 307 THR A C 1
ATOM 2393 O O . THR A 1 307 ? -15.444 -5.541 -7.187 1.00 80.06 307 THR A O 1
ATOM 2396 N N . PRO A 1 308 ? -14.807 -3.553 -8.046 1.00 69.88 308 PRO A N 1
ATOM 2397 C CA . PRO A 1 308 ? -16.169 -3.152 -8.362 1.00 69.88 308 PRO A CA 1
ATOM 2398 C C . PRO A 1 308 ? -16.755 -4.083 -9.445 1.00 69.88 308 PRO A C 1
ATOM 2400 O O . PRO A 1 308 ? -16.028 -4.455 -10.367 1.00 69.88 308 PRO A O 1
ATOM 2403 N N . PRO A 1 309 ? -18.058 -4.432 -9.391 1.00 62.69 309 PRO A N 1
ATOM 2404 C CA . PRO A 1 309 ? -18.686 -5.388 -10.317 1.00 62.69 309 PRO A CA 1
ATOM 2405 C C . PRO A 1 309 ? -18.533 -5.026 -11.800 1.00 62.69 309 PRO A C 1
ATOM 2407 O O . PRO A 1 309 ? -18.549 -5.895 -12.668 1.00 62.69 309 PRO A O 1
ATOM 2410 N N . ARG A 1 310 ? -18.390 -3.731 -12.095 1.00 66.19 310 ARG A N 1
ATOM 2411 C CA . ARG A 1 310 ? -18.062 -3.214 -13.418 1.00 66.19 310 ARG A CA 1
ATOM 2412 C C . ARG A 1 310 ? -17.346 -1.875 -13.248 1.00 66.19 310 ARG A C 1
ATOM 2414 O O . ARG A 1 310 ? -17.982 -0.916 -12.811 1.00 66.19 310 ARG A O 1
ATOM 2421 N N . PRO A 1 311 ? -16.046 -1.784 -13.542 1.00 59.94 311 PRO A N 1
ATOM 2422 C CA . PRO A 1 311 ? -15.375 -0.499 -13.533 1.00 59.94 311 PRO A CA 1
ATOM 2423 C C . PRO A 1 311 ? -15.970 0.399 -14.623 1.00 59.94 311 PRO A C 1
ATOM 2425 O O . PRO A 1 311 ? -16.218 -0.049 -15.747 1.00 59.94 311 PRO A O 1
ATOM 2428 N N . ALA A 1 312 ? -16.203 1.672 -14.300 1.00 56.62 312 ALA A N 1
ATOM 2429 C CA . ALA A 1 312 ? -16.417 2.678 -15.331 1.00 56.62 312 ALA A CA 1
ATOM 2430 C C . ALA A 1 312 ? -15.173 2.726 -16.242 1.00 56.62 312 ALA A C 1
ATOM 2432 O O . ALA A 1 312 ? -14.061 2.486 -15.752 1.00 56.62 312 ALA A O 1
ATOM 2433 N N . PRO A 1 313 ? -15.318 3.030 -17.542 1.00 57.88 313 PRO A N 1
ATOM 2434 C CA . PRO A 1 313 ? -14.167 3.250 -18.412 1.00 57.88 313 PRO A CA 1
ATOM 2435 C C . PRO A 1 313 ? -13.197 4.260 -17.774 1.00 57.88 313 PRO A C 1
ATOM 2437 O O . PRO A 1 313 ? -13.609 5.357 -17.410 1.00 57.88 313 PRO A O 1
ATOM 2440 N N . GLY A 1 314 ? -11.933 3.868 -17.583 1.00 56.06 314 GLY A N 1
ATOM 2441 C CA . GLY A 1 314 ? -10.903 4.701 -16.943 1.00 56.06 314 GLY A CA 1
ATOM 2442 C C . GLY A 1 314 ? -10.859 4.661 -15.409 1.00 56.06 314 GLY A C 1
ATOM 2443 O O . GLY A 1 314 ? -10.024 5.339 -14.817 1.00 56.06 314 GLY A O 1
ATOM 2444 N N . SER A 1 315 ? -11.718 3.879 -14.748 1.00 58.28 315 SER A N 1
ATOM 2445 C CA . SER A 1 315 ? -11.600 3.641 -13.303 1.00 58.28 315 SER A CA 1
ATOM 2446 C C . SER A 1 315 ? -10.588 2.536 -12.998 1.00 58.28 315 SER A C 1
ATOM 2448 O O . SER A 1 315 ? -10.439 1.596 -13.776 1.00 58.28 315 SER A O 1
ATOM 2450 N N . ASP A 1 316 ? -9.906 2.648 -11.856 1.00 60.94 316 ASP A N 1
ATOM 2451 C CA . ASP A 1 316 ? -8.959 1.639 -11.384 1.00 60.94 316 ASP A CA 1
ATOM 2452 C C . ASP A 1 316 ? -9.677 0.295 -11.160 1.00 60.94 316 ASP A C 1
ATOM 2454 O O . ASP A 1 316 ? -10.497 0.136 -10.240 1.00 60.94 316 ASP A O 1
ATOM 2458 N N . THR A 1 317 ? -9.393 -0.647 -12.064 1.00 66.56 317 THR A N 1
ATOM 2459 C CA . THR A 1 317 ? -9.962 -1.999 -12.109 1.00 66.56 317 THR A CA 1
ATOM 2460 C C . THR A 1 317 ? -9.140 -3.001 -11.307 1.00 66.56 317 THR A C 1
ATOM 2462 O O . THR A 1 317 ? -9.474 -4.187 -11.303 1.00 66.56 317 THR A O 1
ATOM 2465 N N . GLY A 1 318 ? -8.035 -2.560 -10.700 1.00 69.44 318 GLY A N 1
ATOM 2466 C CA . GLY A 1 318 ? -7.107 -3.432 -10.004 1.00 69.44 318 GLY A CA 1
ATOM 2467 C C . GLY A 1 318 ? -7.724 -4.106 -8.774 1.00 69.44 318 GLY A C 1
ATOM 2468 O O . GLY A 1 318 ? -8.714 -3.618 -8.214 1.00 69.44 318 GLY A O 1
ATOM 2469 N N . PRO A 1 319 ? -7.151 -5.242 -8.335 1.00 80.75 319 PRO A N 1
ATOM 2470 C CA . PRO A 1 319 ? -7.477 -5.828 -7.044 1.00 80.75 319 PRO A CA 1
ATOM 2471 C C . PRO A 1 319 ? -7.196 -4.817 -5.928 1.00 80.75 319 PRO A C 1
ATOM 2473 O O . PRO A 1 319 ? -6.092 -4.290 -5.806 1.00 80.75 319 PRO A O 1
ATOM 2476 N N . ARG A 1 320 ? -8.209 -4.558 -5.105 1.00 89.75 320 ARG A N 1
ATOM 2477 C CA . ARG A 1 320 ? -8.141 -3.655 -3.960 1.00 89.75 320 ARG A CA 1
ATOM 2478 C C . ARG A 1 320 ? -7.921 -4.463 -2.695 1.00 89.75 320 ARG A C 1
ATOM 2480 O O . ARG A 1 320 ? -8.602 -5.459 -2.444 1.00 89.75 320 ARG A O 1
ATOM 2487 N N . SER A 1 321 ? -6.991 -3.985 -1.886 1.00 95.00 321 SER A N 1
ATOM 2488 C CA . SER A 1 321 ? -6.845 -4.388 -0.494 1.00 95.00 321 SER A CA 1
ATOM 2489 C C . SER A 1 321 ? -7.170 -3.204 0.408 1.00 95.00 321 SER A C 1
ATOM 2491 O O . SER A 1 321 ? -7.106 -2.052 -0.023 1.00 95.00 321 SER A O 1
ATOM 2493 N N . PHE A 1 322 ? -7.513 -3.475 1.662 1.00 97.44 322 PHE A N 1
ATOM 2494 C CA . PHE A 1 322 ? -7.833 -2.434 2.635 1.00 97.44 322 PHE A CA 1
ATOM 2495 C C . PHE A 1 322 ? -7.085 -2.664 3.937 1.00 97.44 322 PHE A C 1
ATOM 2497 O O . PHE A 1 322 ? -6.900 -3.807 4.338 1.00 97.44 322 PHE A O 1
ATOM 2504 N N . TYR A 1 323 ? -6.705 -1.590 4.617 1.00 98.00 323 TYR A N 1
ATOM 2505 C CA . TYR A 1 323 ? -6.245 -1.619 5.999 1.00 98.00 323 TYR A CA 1
ATOM 2506 C C . TYR A 1 323 ? -7.268 -0.922 6.897 1.00 98.00 323 TYR A C 1
ATOM 2508 O O . TYR A 1 323 ? -7.687 0.199 6.609 1.00 98.00 323 TYR A O 1
ATOM 2516 N N . VAL A 1 324 ? -7.692 -1.599 7.959 1.00 98.44 324 VAL A N 1
ATOM 2517 C CA . VAL A 1 324 ? -8.751 -1.175 8.877 1.00 98.44 324 VAL A CA 1
ATOM 2518 C C . VAL A 1 324 ? -8.208 -1.169 10.298 1.00 98.44 324 VAL A C 1
ATOM 2520 O O . VAL A 1 324 ? -7.622 -2.154 10.741 1.00 98.44 324 VAL A O 1
ATOM 2523 N N . LEU A 1 325 ? -8.424 -0.069 11.016 1.00 98.56 325 LEU A N 1
ATOM 2524 C CA . LEU A 1 325 ? -7.925 0.119 12.372 1.00 98.56 325 LEU A CA 1
ATOM 2525 C C . LEU A 1 325 ? -9.056 0.474 13.335 1.00 98.56 325 LEU A C 1
ATOM 2527 O O . LEU A 1 325 ? -9.706 1.514 13.194 1.00 98.56 325 LEU A O 1
ATOM 2531 N N . PHE A 1 326 ? -9.227 -0.364 14.354 1.00 98.62 326 PHE A N 1
ATOM 2532 C CA . PHE A 1 326 ? -10.114 -0.096 15.481 1.00 98.62 326 PHE A CA 1
ATOM 2533 C C . PHE A 1 326 ? -9.316 0.297 16.722 1.00 98.62 326 PHE A C 1
ATOM 2535 O O . PHE A 1 326 ? -8.285 -0.307 17.017 1.00 98.62 326 PHE A O 1
ATOM 2542 N N . GLN A 1 327 ? -9.829 1.262 17.482 1.00 98.19 327 GLN A N 1
ATOM 2543 C CA . GLN A 1 327 ? -9.282 1.669 18.770 1.00 98.19 327 GLN A CA 1
ATOM 2544 C C . GLN A 1 327 ? -10.320 1.509 19.877 1.00 98.19 327 GLN A C 1
ATOM 2546 O O . GLN A 1 327 ? -11.446 1.996 19.758 1.00 98.19 327 GLN A O 1
ATOM 2551 N N . ARG A 1 328 ? -9.922 0.887 20.989 1.00 96.88 328 ARG A N 1
ATOM 2552 C CA . ARG A 1 328 ? -10.737 0.859 22.204 1.00 96.88 328 ARG A CA 1
ATOM 2553 C C . ARG A 1 328 ? -10.736 2.227 22.870 1.00 96.88 328 ARG A C 1
ATOM 2555 O O . ARG A 1 328 ? -9.677 2.794 23.131 1.00 96.88 328 ARG A O 1
ATOM 2562 N N . GLN A 1 329 ? -11.918 2.746 23.168 1.00 95.00 329 GLN A N 1
ATOM 2563 C CA . GLN A 1 329 ? -12.105 4.045 23.804 1.00 95.00 329 GLN A CA 1
ATOM 2564 C C . GLN A 1 329 ? -13.116 3.941 24.935 1.00 95.00 329 GLN A C 1
ATOM 2566 O O . GLN A 1 329 ? -14.036 3.127 24.892 1.00 95.00 329 GLN A O 1
ATOM 2571 N N . LYS A 1 330 ? -12.967 4.798 25.944 1.00 91.00 330 LYS A N 1
ATOM 2572 C CA . LYS A 1 330 ? -14.001 4.969 26.965 1.00 91.00 330 LYS A CA 1
ATOM 2573 C C . LYS A 1 330 ? -15.193 5.689 26.352 1.00 91.00 330 LYS A C 1
ATOM 2575 O O . LYS A 1 330 ? -15.009 6.679 25.646 1.00 91.00 330 LYS A O 1
ATOM 2580 N N . LEU A 1 331 ? -16.401 5.236 26.672 1.00 82.69 331 LEU A N 1
ATOM 2581 C CA . LEU A 1 331 ? -17.611 5.959 26.293 1.00 82.69 331 LEU A CA 1
ATOM 2582 C C . LEU A 1 331 ? -17.650 7.307 27.017 1.00 82.69 331 LEU A C 1
ATOM 2584 O O . LEU A 1 331 ? -17.650 7.373 28.254 1.00 82.69 331 LEU A O 1
ATOM 2588 N N . THR A 1 332 ? -17.671 8.397 26.250 1.00 72.94 332 THR A N 1
ATOM 2589 C CA . THR A 1 332 ? -17.804 9.730 26.838 1.00 72.94 332 THR A CA 1
ATOM 2590 C C . THR A 1 332 ? -19.221 9.914 27.398 1.00 72.94 332 THR A C 1
ATOM 2592 O O . THR A 1 332 ? -20.162 9.295 26.898 1.00 72.94 332 THR A O 1
ATOM 2595 N N . PRO A 1 333 ? -19.430 10.770 28.417 1.00 65.44 333 PRO A N 1
ATOM 2596 C CA . PRO A 1 333 ? -20.776 11.054 28.923 1.00 65.44 333 PRO A CA 1
ATOM 2597 C C . PRO A 1 333 ? -21.739 11.519 27.821 1.00 65.44 333 PRO A C 1
ATOM 2599 O O . PRO A 1 333 ? -22.883 11.104 27.787 1.00 65.44 333 PRO A O 1
ATOM 2602 N N . LYS A 1 334 ? -21.267 12.300 26.840 1.00 60.44 334 LYS A N 1
ATOM 2603 C CA . LYS A 1 334 ? -22.088 12.760 25.704 1.00 60.44 334 LYS A CA 1
ATOM 2604 C C . LYS A 1 334 ? -22.615 11.615 24.825 1.00 60.44 334 LYS A C 1
ATOM 2606 O O . LYS A 1 334 ? -23.621 11.770 24.143 1.00 60.44 334 LYS A O 1
ATOM 2611 N N . GLU A 1 335 ? -21.922 10.485 24.820 1.00 64.19 335 GLU A N 1
ATOM 2612 C CA . GLU A 1 335 ? -22.284 9.293 24.054 1.00 64.19 335 GLU A CA 1
ATOM 2613 C C . GLU A 1 335 ? -23.066 8.281 24.895 1.00 64.19 335 GLU A C 1
ATOM 2615 O O . GLU A 1 335 ? -23.642 7.349 24.340 1.00 64.19 335 GLU A O 1
ATOM 2620 N N . ARG A 1 336 ? -23.124 8.465 26.221 1.00 61.97 336 ARG A N 1
ATOM 2621 C CA . ARG A 1 336 ? -23.974 7.661 27.091 1.00 61.97 336 ARG A CA 1
ATOM 2622 C C . ARG A 1 336 ? -25.420 8.118 26.927 1.00 61.97 336 ARG A C 1
ATOM 2624 O O . ARG A 1 336 ? -25.748 9.259 27.256 1.00 61.97 336 ARG A O 1
ATOM 2631 N N . PRO A 1 337 ? -26.328 7.242 26.481 1.00 57.78 337 PRO A N 1
ATOM 2632 C CA . PRO A 1 337 ? -27.703 7.662 26.250 1.00 57.78 337 PRO A CA 1
ATOM 2633 C C . PRO A 1 337 ? -28.428 8.127 27.525 1.00 57.78 337 PRO A C 1
ATOM 2635 O O . PRO A 1 337 ? -29.287 9.004 27.455 1.00 57.78 337 PRO A O 1
ATOM 2638 N N . ALA A 1 338 ? -28.065 7.578 28.691 1.00 57.62 338 ALA A N 1
ATOM 2639 C CA . ALA A 1 338 ? -28.597 8.015 29.983 1.00 57.62 338 ALA A CA 1
ATOM 2640 C C . ALA A 1 338 ? -28.249 9.486 30.289 1.00 57.62 338 ALA A C 1
ATOM 2642 O O . ALA A 1 338 ? -29.062 10.212 30.855 1.00 57.62 338 ALA A O 1
ATOM 2643 N N . ASP A 1 339 ? -27.080 9.953 29.845 1.00 52.09 339 ASP A N 1
ATOM 2644 C CA . ASP A 1 339 ? -26.596 11.316 30.076 1.00 52.09 339 ASP A CA 1
ATOM 2645 C C . ASP A 1 339 ? -27.140 12.310 29.024 1.00 52.09 339 ASP A C 1
ATOM 2647 O O . ASP A 1 339 ? -27.350 13.483 29.340 1.00 52.09 339 ASP A O 1
ATOM 2651 N N . LEU A 1 340 ? -27.475 11.847 27.808 1.00 53.00 340 LEU A N 1
ATOM 2652 C CA . LEU A 1 340 ? -28.233 12.632 26.816 1.00 53.00 340 LEU A CA 1
ATOM 2653 C C . LEU A 1 340 ? -29.634 12.998 27.331 1.00 53.00 340 LEU A C 1
ATOM 2655 O O . LEU A 1 340 ? -30.077 14.135 27.156 1.00 53.00 340 LEU A O 1
ATOM 2659 N N . GLY A 1 341 ? -30.305 12.067 28.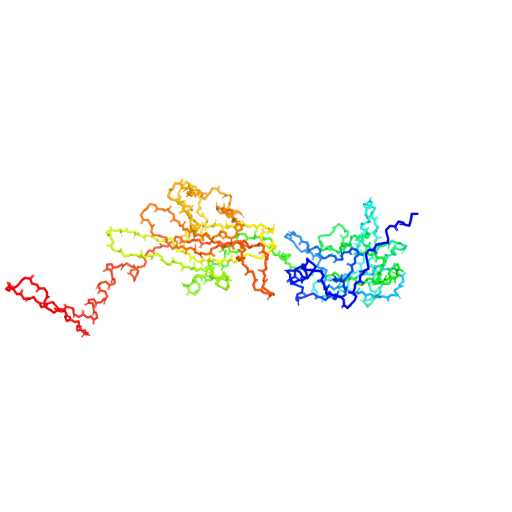020 1.00 55.03 341 GLY A N 1
ATOM 2660 C CA . GLY A 1 341 ? -31.572 12.341 28.703 1.00 55.03 341 GLY A CA 1
ATOM 2661 C C . GLY A 1 341 ? -31.431 13.443 29.757 1.00 55.03 341 GLY A C 1
ATOM 2662 O O . GLY A 1 341 ? -32.252 14.355 29.814 1.00 55.03 341 GLY A O 1
ATOM 2663 N N . VAL A 1 342 ? -30.344 13.430 30.535 1.00 55.59 342 VAL A N 1
ATOM 2664 C CA . VAL A 1 342 ? -30.079 14.443 31.569 1.00 55.59 342 VAL A CA 1
ATOM 2665 C C . VAL A 1 342 ? -29.708 15.807 30.970 1.00 55.59 342 VAL A C 1
ATOM 2667 O O . VAL A 1 342 ? -30.144 16.831 31.493 1.00 55.59 342 VAL A O 1
ATOM 2670 N N . GLU A 1 343 ? -28.946 15.876 29.871 1.00 57.28 343 GLU A N 1
ATOM 2671 C CA . GLU A 1 343 ? -28.665 17.155 29.194 1.00 57.28 343 GLU A CA 1
ATOM 2672 C C . GLU A 1 343 ? -29.911 17.787 28.562 1.00 57.28 343 GLU A C 1
ATOM 2674 O O . GLU A 1 343 ? -30.084 19.007 28.651 1.00 57.28 343 GLU A O 1
ATOM 2679 N N . ILE A 1 344 ? -30.787 16.981 27.951 1.00 58.94 344 ILE A N 1
ATOM 2680 C CA . ILE A 1 344 ? -32.072 17.468 27.432 1.00 58.94 344 ILE A CA 1
ATOM 2681 C C . ILE A 1 344 ? -32.916 18.003 28.592 1.00 58.94 344 ILE A C 1
ATOM 2683 O O . ILE A 1 344 ? -33.413 19.120 28.494 1.00 58.94 344 ILE A O 1
ATOM 2687 N N . LEU A 1 345 ? -32.987 17.287 29.720 1.00 57.12 345 LEU A N 1
ATOM 2688 C CA . LEU A 1 345 ? -33.732 17.722 30.909 1.00 57.12 345 LEU A CA 1
ATOM 2689 C C . LEU A 1 345 ? -33.143 18.966 31.603 1.00 57.12 345 LEU A C 1
ATOM 2691 O O . LEU A 1 345 ? -33.857 19.659 32.322 1.00 57.12 345 LEU A O 1
ATOM 2695 N N . LYS A 1 346 ? -31.861 19.293 31.379 1.00 64.69 346 LYS A N 1
ATOM 2696 C CA . LYS A 1 346 ? -31.249 20.555 31.843 1.00 64.69 346 LYS A CA 1
ATOM 2697 C C . LYS A 1 346 ? -31.613 21.762 30.976 1.00 64.69 346 LYS A C 1
ATOM 2699 O O . LYS A 1 346 ? -31.571 22.883 31.470 1.00 64.69 346 LYS A O 1
ATOM 2704 N N . LYS A 1 347 ? -31.915 21.556 29.690 1.00 71.50 347 LYS A N 1
ATOM 2705 C CA . LYS A 1 347 ? -32.237 22.629 28.725 1.00 71.50 347 LYS A CA 1
ATOM 2706 C C . LYS A 1 347 ? -33.725 22.732 28.414 1.00 71.50 347 LYS A C 1
ATOM 2708 O O . LYS A 1 347 ? -34.164 23.743 27.873 1.00 71.50 347 LYS A O 1
ATOM 2713 N N . TYR A 1 348 ? -34.483 21.685 28.702 1.00 71.12 348 TYR A N 1
ATOM 2714 C CA . TYR A 1 348 ? -35.888 21.572 28.369 1.00 71.12 348 TYR A CA 1
ATOM 2715 C C . TYR A 1 348 ? -36.640 20.902 29.514 1.00 71.12 348 TYR A C 1
ATOM 2717 O O . TYR A 1 348 ? -36.205 19.902 30.077 1.00 71.12 348 TYR A O 1
ATOM 2725 N N . ARG A 1 349 ? -37.817 21.430 29.818 1.00 78.25 349 ARG A N 1
ATOM 2726 C CA . ARG A 1 349 ? -38.824 20.784 30.642 1.00 78.25 349 ARG A CA 1
ATOM 2727 C C . ARG A 1 349 ? -39.749 19.999 29.725 1.00 78.25 349 ARG A C 1
ATOM 2729 O O . ARG A 1 349 ? -40.401 20.588 28.867 1.00 78.25 349 ARG A O 1
ATOM 2736 N N . ILE A 1 350 ? -39.826 18.688 29.918 1.00 78.12 350 ILE A N 1
ATOM 2737 C CA . ILE A 1 350 ? -40.821 17.844 29.250 1.00 78.12 350 ILE A CA 1
ATOM 2738 C C . ILE A 1 350 ? -41.979 17.649 30.227 1.00 78.12 350 ILE A C 1
ATOM 2740 O O . ILE A 1 350 ? -41.762 17.311 31.388 1.00 78.12 350 ILE A O 1
ATOM 2744 N N . SER A 1 351 ? -43.198 17.937 29.791 1.00 82.38 351 SER A N 1
ATOM 2745 C CA . SER A 1 351 ? -44.425 17.769 30.572 1.00 82.38 351 SER A CA 1
ATOM 2746 C C . SER A 1 351 ? -45.378 16.863 29.810 1.00 82.38 351 SER A C 1
ATOM 2748 O O . SER A 1 351 ? -45.567 17.032 28.607 1.00 82.38 351 SER A O 1
ATOM 2750 N N . PHE A 1 352 ? -45.964 15.906 30.516 1.00 85.62 352 PHE A N 1
ATOM 2751 C CA . PHE A 1 352 ? -46.923 14.957 29.967 1.00 85.62 352 PHE A CA 1
ATOM 2752 C C . PHE A 1 352 ? -48.307 15.323 30.495 1.00 85.62 352 PHE A C 1
ATOM 2754 O O . PHE A 1 352 ? -48.463 15.530 31.699 1.00 85.62 352 PHE A O 1
ATOM 2761 N N . VAL A 1 353 ? -49.286 15.426 29.603 1.00 85.38 353 VAL A N 1
ATOM 2762 C CA . VAL A 1 353 ? -50.698 15.593 29.953 1.00 85.38 353 VAL A CA 1
ATOM 2763 C C . VAL A 1 353 ? -51.377 14.256 29.698 1.00 85.38 353 VAL A C 1
ATOM 2765 O O . VAL A 1 353 ? -51.314 13.725 28.588 1.00 85.38 353 VAL A O 1
ATOM 2768 N N . PHE A 1 354 ? -51.974 13.696 30.743 1.00 83.06 354 PHE A N 1
ATOM 2769 C CA . PHE A 1 354 ? -52.705 12.439 30.674 1.00 83.06 354 PHE A CA 1
ATOM 2770 C C . PHE A 1 354 ? -54.202 12.715 30.743 1.00 83.06 354 PHE A C 1
ATOM 2772 O O . PHE A 1 354 ? -54.647 13.511 31.569 1.00 83.06 354 PHE A O 1
ATOM 2779 N N . ASP A 1 355 ? -54.959 12.033 29.889 1.00 87.19 355 ASP A N 1
ATOM 2780 C CA . ASP A 1 355 ? -56.404 11.911 30.038 1.00 87.19 355 ASP A CA 1
ATOM 2781 C C . ASP A 1 355 ? -56.658 10.808 31.074 1.00 87.19 355 ASP A C 1
ATOM 2783 O O . ASP A 1 355 ? -56.443 9.621 30.806 1.00 87.19 355 ASP A O 1
ATOM 2787 N N . GLU A 1 356 ? -57.051 11.207 32.284 1.00 86.38 356 GLU A N 1
ATOM 2788 C CA . GLU A 1 356 ? -57.257 10.283 33.403 1.00 86.38 356 GLU A CA 1
ATOM 2789 C C . GLU A 1 356 ? -58.446 9.337 33.182 1.00 86.38 356 GLU A C 1
ATOM 2791 O O . GLU A 1 356 ? -58.415 8.207 33.668 1.00 86.38 356 GLU A O 1
ATOM 2796 N N . GLU A 1 357 ? -59.464 9.744 32.415 1.00 83.81 357 GLU A N 1
ATOM 2797 C CA . GLU A 1 357 ? -60.640 8.905 32.155 1.00 83.81 357 GLU A CA 1
ATOM 2798 C C . GLU A 1 357 ? -60.325 7.794 31.156 1.00 83.81 357 GLU A C 1
ATOM 2800 O O . GLU A 1 357 ? -60.797 6.664 31.295 1.00 83.81 357 GLU A O 1
ATOM 2805 N N . LYS A 1 358 ? -59.501 8.101 30.149 1.00 88.25 358 LYS A N 1
ATOM 2806 C CA . LYS A 1 358 ? -59.099 7.128 29.124 1.00 88.25 358 LYS A CA 1
ATOM 2807 C C . LYS A 1 358 ? -57.830 6.360 29.486 1.00 88.25 358 LYS A C 1
ATOM 2809 O O . LYS A 1 358 ? -57.515 5.373 28.824 1.00 88.25 358 LYS A O 1
ATOM 2814 N N . MET A 1 359 ? -57.101 6.814 30.508 1.00 81.19 359 MET A N 1
ATOM 2815 C CA . MET A 1 359 ? -55.740 6.373 30.832 1.00 81.19 359 MET A CA 1
ATOM 2816 C C . MET A 1 359 ? -54.800 6.400 29.618 1.00 81.19 359 MET A C 1
ATOM 2818 O O . MET A 1 359 ? -53.933 5.540 29.450 1.00 81.19 359 MET A O 1
ATOM 2822 N N . THR A 1 360 ? -54.968 7.398 28.752 1.00 79.88 360 THR A N 1
ATOM 2823 C CA . THR A 1 360 ? -54.135 7.588 27.562 1.00 79.88 360 THR A CA 1
ATOM 2824 C C . THR A 1 360 ? -53.326 8.869 27.673 1.00 79.88 360 THR A C 1
ATOM 2826 O O . THR A 1 360 ? -53.773 9.863 28.243 1.00 79.88 360 THR A O 1
ATOM 2829 N N . LEU A 1 361 ? -52.121 8.850 27.107 1.00 80.88 361 LEU A N 1
ATOM 2830 C CA . LEU A 1 361 ? -51.308 10.050 26.958 1.00 80.88 361 LEU A CA 1
ATOM 2831 C C . LEU A 1 361 ? -51.970 10.967 25.925 1.00 80.88 361 LEU A C 1
ATOM 2833 O O . LEU A 1 361 ? -52.103 10.578 24.767 1.00 80.88 361 LEU A O 1
ATOM 2837 N N . ASP A 1 362 ? -52.377 12.154 26.357 1.00 87.88 362 ASP A N 1
ATOM 2838 C CA . ASP A 1 362 ? -53.099 13.114 25.522 1.00 87.88 362 ASP A CA 1
ATOM 2839 C C . ASP A 1 362 ? -52.119 14.069 24.826 1.00 87.88 362 ASP A C 1
ATOM 2841 O O . ASP A 1 362 ? -52.153 14.250 23.610 1.00 87.88 362 ASP A O 1
ATOM 2845 N N . GLU A 1 363 ? -51.152 14.613 25.576 1.00 86.25 363 GLU A N 1
ATOM 2846 C CA . GLU A 1 363 ? -50.206 15.596 25.044 1.00 86.25 363 GLU A CA 1
ATOM 2847 C C . GLU A 1 363 ? -48.799 15.462 25.651 1.00 86.25 363 GLU A C 1
ATOM 2849 O O . GLU A 1 363 ? -48.627 15.204 26.845 1.00 86.25 363 GLU A O 1
ATOM 2854 N N . VAL A 1 364 ? -47.767 15.709 24.836 1.00 86.06 364 VAL A N 1
ATOM 2855 C CA . VAL A 1 364 ? -46.379 15.881 25.295 1.00 86.06 364 VAL A CA 1
ATOM 2856 C C . VAL A 1 364 ? -45.920 17.295 24.961 1.00 86.06 364 VAL A C 1
ATOM 2858 O O . VAL A 1 364 ? -45.753 17.642 23.793 1.00 86.06 364 VAL A O 1
ATOM 2861 N N . LYS A 1 365 ? -45.669 18.110 25.989 1.00 82.25 365 LYS A N 1
ATOM 2862 C CA . LYS A 1 365 ? -45.125 19.468 25.849 1.00 82.25 365 LYS A CA 1
ATOM 2863 C C . LYS A 1 365 ? -43.635 19.475 26.135 1.00 82.25 365 LYS A C 1
ATOM 2865 O O . LYS A 1 365 ? -43.201 18.995 27.179 1.00 82.25 365 LYS A O 1
ATOM 2870 N N . ILE A 1 366 ? -42.858 20.071 25.235 1.00 82.31 366 ILE A N 1
ATOM 2871 C CA . ILE A 1 366 ? -41.423 20.302 25.421 1.00 82.31 366 ILE A CA 1
ATOM 2872 C C . ILE A 1 366 ? -41.194 21.812 25.471 1.00 82.31 366 ILE A C 1
ATOM 2874 O O . ILE A 1 366 ? -41.322 22.500 24.460 1.00 82.31 366 ILE A O 1
ATOM 2878 N N . THR A 1 367 ? -40.838 22.326 26.644 1.00 80.44 367 THR A N 1
ATOM 2879 C CA . THR A 1 367 ? -40.592 23.755 26.872 1.00 80.44 367 THR A CA 1
ATOM 2880 C C . THR A 1 367 ? -39.110 23.972 27.122 1.00 80.44 367 THR A C 1
ATOM 2882 O O . THR A 1 367 ? -38.532 23.295 27.963 1.00 80.44 367 THR A O 1
ATOM 2885 N N . LYS A 1 368 ? -38.470 24.907 26.419 1.00 81.88 368 LYS A N 1
ATOM 2886 C CA . LYS A 1 368 ? -37.074 25.276 26.701 1.00 81.88 368 LYS A CA 1
ATOM 2887 C C . LYS A 1 368 ? -36.999 25.998 28.055 1.00 81.88 368 LYS A C 1
ATOM 2889 O O . LYS A 1 368 ? -37.811 26.890 28.288 1.00 81.88 368 LYS A O 1
ATOM 2894 N N . LEU A 1 369 ? -36.090 25.563 28.929 1.00 74.56 369 LEU A N 1
ATOM 2895 C CA . LEU A 1 369 ? -35.830 26.172 30.240 1.00 74.56 369 LEU A CA 1
ATOM 2896 C C . LEU A 1 369 ? -35.026 27.467 30.117 1.00 74.56 369 LEU A C 1
ATOM 2898 O O . LEU A 1 369 ? -34.181 27.553 29.190 1.00 74.56 369 LEU A O 1
#

pLDDT: mean 83.91, std 15.56, range [28.72, 98.62]

Secondary structure (DSSP, 8-state):
----PPPPP-TTSPPPHHHHHHHHHS--TTSEE-GGGGG-SSPPEEE---SSS-EEEEEEEEEETT--SEEEEEEE-TTS-B-SSPEEEEEETT--EEEEE--SSTTT--EEEE-TTPBTT-EEEEETTS-B-EEEEESB-BTTBS---EEEEEEEEE-S-SS----HHHHHHHHHHHHHHHSS-EETTGGGT-EEEPPP---SS---SEEEEEEEEEEEPTTTTTT--EEEEEEE-TTSPBP-SSSSEEEEEETT--TTS--PPBP--S-TTS-SEEEE--TT-EEEEEEEBTTBEE-EEEEEESS-SSPPTTS--SPPEEEEEEEEEEPPGGG-HHHHHHHHHHHEEEEEEEETTTTEEEEEEEEE-

Foldseek 3Di:
DPPDAADFQDPPDPQDPVLVLQCLQPPLVQAAEDPSQSRDVVGWDKAFFADWFFAWEFRHKDKFFQDPQKEWEWEAEQVRFTDWQFKKWKQFPVRDIDIFTQDDDRVRRITMDHLDQPAFQTIWIFTDPTRYMITGRGGAADSVGGHRMYMYIYIYTDGGGGLHAQFPVVVLVVLVVVCVVPVAAAEPCVVVVKDKFDWDLDDPPQPAQKAWEFSYKDKDRCSNCVLFQKEFEFEAEPVSHTDFDDDFWKFKDWPPDDPPDDRDTHGLHDDPRGRSDMDGADAPIKMKIWIHGPSHHTMIMTRRHQAHPDDDVPDNRGGIYMYIYIYMDGQDLCNNVVSVVVVLVVQWDWDWDADPVVRDTDDIDIGGD